Protein AF-A0A6V7M812-F1 (afdb_monomer)

InterPro domains:
  IPR055120 Chitin synthase chs-1/2, N-terminal putative transporter domain [PF23000] (35-246)

Nearest PDB structures (foldseek):
  6r01-assembly1_A  TM=4.967E-01  e=3.203E+00  Streptomyces lividans 1326
  3ja6-assembly1_H  TM=2.350E-01  e=6.657E+00  Escherichia coli

Radius of gyration: 28.44 Å; Cα contacts (8 Å, |Δi|>4): 183; chains: 1; bounding box: 80×57×84 Å

pLDDT: mean 83.05, std 12.53, range [35.16, 97.75]

Solvent-accessible surface area (backbone atoms only — not comparable to full-atom values): 14295 Å² total; per-residue (Å²): 136,84,84,7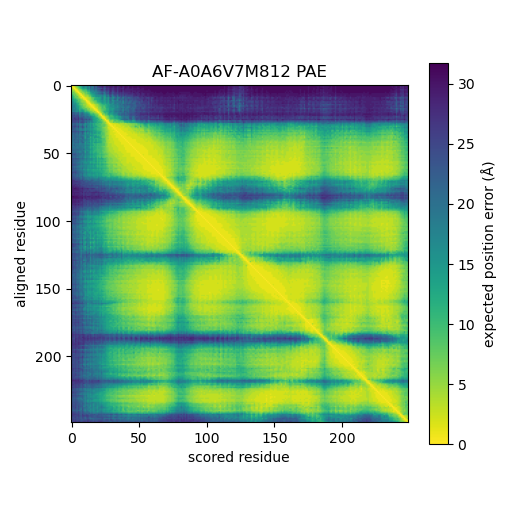9,75,82,77,57,82,86,70,67,76,70,82,72,78,80,79,85,86,47,82,85,69,72,65,52,65,62,57,52,49,49,50,51,52,50,48,53,51,50,52,52,52,53,48,53,51,53,52,49,51,50,53,51,52,53,50,49,54,48,51,46,26,50,56,56,36,79,84,45,69,45,81,42,83,47,71,88,86,33,83,90,51,85,41,72,45,68,65,61,69,67,62,31,53,51,39,52,50,51,53,52,49,67,56,45,55,60,52,53,52,54,48,52,55,49,53,52,41,67,76,75,40,99,66,84,80,75,58,68,68,62,52,52,51,51,52,53,36,48,50,37,16,54,52,11,46,50,42,35,51,73,55,40,35,27,76,37,57,65,67,59,37,56,58,47,68,70,31,35,56,50,52,43,47,53,42,52,64,70,34,62,65,94,85,61,63,72,74,59,47,53,56,52,50,51,52,47,50,51,51,45,51,58,27,54,44,59,47,49,55,57,34,64,74,48,62,87,45,72,62,42,66,51,43,44,62,19,35,53,25,38,12,38,65,52,48,72,84,54,62,42,100,79,26,94,101

Organism: NCBI:txid1563983

Sequence (249 aa):
QRTVIETKAWDVFRDPPPKIDSGSMANQKCLEATAQITKVIVYLVVFVIVLGCGVVAKGAVLFMTSQIRPNRVIVHCNRQLGRDKQFVVTLPEEERIAWIWCIIIAFAVPEIGTFIRSCRMITFKSSKKPLASHFMLVFIMETMHVVGLALMFFSVLPELDVVKAAMLTNCVCFVPGLLGLLSRNKSKDESKRFVLALVDLAALAAQASGFVVWPLLDGSKQTLWLIPPALIMVSCGWWENYVSLQSPI

Secondary structure (DSSP, 8-state):
--------GGG----PPPP---GGGS-HHHHHHHHHHHHHHHHHHHHHHHHHHHHHHHHHHHHHHHTT-TTPEEEE--TTT-TT--EEEEPPHHHHHHHHHHHHHHHHHHHHHHHHHHHHHHHHS--PPPPHHHHHHHHHHHHHHHHHHHHIIIIIGGGS-HHHHHHHTTS--HHHHHHHHHS--TTS-HHHHHHHHHHHHHHHHHHHHHHHHHHHHTTT-GGGGGHHHHHHHHHGGGGGGT--TTS--

Foldseek 3Di:
DDPDDDDDPVNPDDPDPDDPPDPVPVPCVVVVVVVVVVVVVVVVVVVVVVVVVVVVVLVVLLVLLQLLAAQDWDFDQDVVVDNPDTDIDGDDVVVNVVSVVVVVCVVVVVVVVVVVVVVCCVVPPPDDDDDPVVVVLLVVLVVLQVVLVCLLRNQASNVDDSVLNVLLVLLLQQVVLVLVLQQDDPPDDPVVNVVVNVVSVVSNVSSVCNQPVVCVVPVVDPSSNSSVSSSPSNNSVCNVVRDDPSGPD

Structure (mmCIF, N/CA/C/O backbone):
data_AF-A0A6V7M812-F1
#
_entry.id   AF-A0A6V7M812-F1
#
loop_
_atom_site.group_PDB
_atom_site.id
_atom_site.type_symbol
_atom_site.label_atom_id
_atom_site.label_alt_id
_atom_site.label_comp_id
_atom_site.label_asym_id
_atom_site.label_entity_id
_atom_site.label_seq_id
_atom_site.pdbx_PDB_ins_code
_atom_site.Cartn_x
_atom_site.Cartn_y
_atom_site.Cartn_z
_atom_site.occupancy
_atom_site.B_iso_or_equiv
_atom_site.auth_seq_id
_atom_site.auth_comp_id
_atom_site.auth_asym_id
_atom_site.auth_atom_id
_atom_site.pdbx_PDB_model_num
ATOM 1 N N . GLN A 1 1 ? 43.288 -3.615 -53.205 1.00 35.16 1 GLN A N 1
ATOM 2 C CA . GLN A 1 1 ? 44.137 -3.525 -51.997 1.00 35.16 1 GLN A CA 1
ATOM 3 C C . GLN A 1 1 ? 43.264 -3.724 -50.766 1.00 35.16 1 GLN A C 1
ATOM 5 O O . GLN A 1 1 ? 42.367 -2.924 -50.548 1.00 35.16 1 GLN A O 1
ATOM 10 N N . ARG A 1 2 ? 43.464 -4.812 -50.008 1.00 41.09 2 ARG A N 1
ATOM 11 C CA . ARG A 1 2 ? 42.854 -4.989 -48.680 1.00 41.09 2 ARG A CA 1
ATOM 12 C C . ARG A 1 2 ? 43.682 -4.179 -47.685 1.00 41.09 2 ARG A C 1
ATOM 14 O O . ARG A 1 2 ? 44.889 -4.383 -47.607 1.00 41.09 2 ARG A O 1
ATOM 21 N N . THR A 1 3 ? 43.051 -3.262 -46.969 1.00 44.69 3 THR A N 1
ATOM 22 C CA . THR A 1 3 ? 43.663 -2.551 -45.848 1.00 44.69 3 THR A CA 1
ATOM 23 C C . THR A 1 3 ? 43.931 -3.554 -44.728 1.00 44.69 3 THR A C 1
ATOM 25 O O . THR A 1 3 ? 43.011 -4.095 -44.119 1.00 44.69 3 THR A O 1
ATOM 28 N N . VAL A 1 4 ? 45.208 -3.861 -44.505 1.00 54.62 4 VAL A N 1
ATOM 2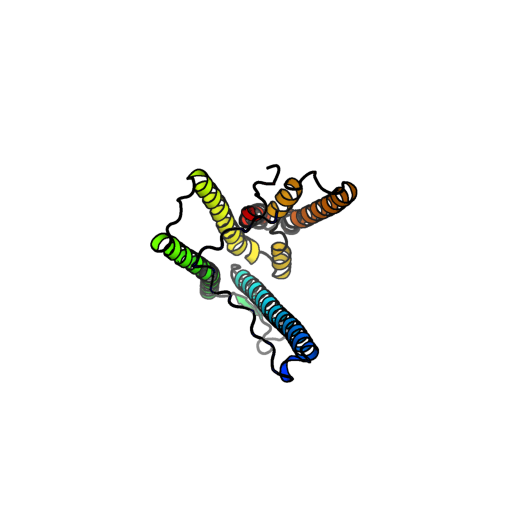9 C CA . VAL A 1 4 ? 45.666 -4.620 -43.340 1.00 54.62 4 VAL A CA 1
ATOM 30 C C . VAL A 1 4 ? 45.525 -3.685 -42.146 1.00 54.62 4 VAL A C 1
ATOM 32 O O . VAL A 1 4 ? 46.279 -2.725 -42.016 1.00 54.62 4 VAL A O 1
ATOM 35 N N . ILE A 1 5 ? 44.501 -3.911 -41.327 1.00 61.25 5 ILE A N 1
ATOM 36 C CA . ILE A 1 5 ? 44.367 -3.237 -40.036 1.00 61.25 5 ILE A CA 1
ATOM 37 C C . ILE A 1 5 ? 45.504 -3.766 -39.162 1.00 61.25 5 ILE A C 1
ATOM 39 O O . ILE A 1 5 ? 45.633 -4.973 -38.968 1.00 61.25 5 ILE A O 1
ATOM 43 N N . GLU A 1 6 ? 46.350 -2.857 -38.693 1.00 59.91 6 GLU A N 1
ATOM 44 C CA . GLU A 1 6 ? 47.506 -3.139 -37.852 1.00 59.91 6 GLU A CA 1
ATOM 45 C C . GLU A 1 6 ? 47.034 -3.743 -36.515 1.00 59.91 6 GLU A C 1
ATOM 47 O O . GLU A 1 6 ? 46.515 -3.054 -35.635 1.00 59.91 6 GLU A O 1
ATOM 52 N N . THR A 1 7 ? 47.139 -5.066 -36.378 1.00 57.59 7 THR A N 1
ATOM 53 C CA . THR A 1 7 ? 46.835 -5.777 -35.130 1.00 57.59 7 THR A CA 1
ATOM 54 C C . THR A 1 7 ? 47.870 -5.405 -34.073 1.00 57.59 7 THR A C 1
ATOM 56 O O . THR A 1 7 ? 49.053 -5.708 -34.221 1.00 57.59 7 THR A O 1
ATOM 59 N N . LYS A 1 8 ? 47.433 -4.746 -32.995 1.00 67.94 8 LYS A N 1
ATOM 60 C CA . LYS A 1 8 ? 48.299 -4.410 -31.857 1.00 67.94 8 LYS A CA 1
ATOM 61 C C . LYS A 1 8 ? 48.779 -5.699 -31.175 1.00 67.94 8 LYS A C 1
ATOM 63 O O . LYS A 1 8 ? 47.984 -6.598 -30.935 1.00 67.94 8 LYS A O 1
ATOM 68 N N . ALA A 1 9 ? 50.060 -5.767 -30.804 1.00 63.78 9 ALA A N 1
ATOM 69 C CA . ALA A 1 9 ? 50.710 -6.973 -30.263 1.00 63.78 9 ALA A CA 1
ATOM 70 C C . ALA A 1 9 ? 50.071 -7.560 -28.982 1.00 63.78 9 ALA A C 1
ATOM 72 O O . ALA A 1 9 ? 50.282 -8.728 -28.671 1.00 63.78 9 ALA A O 1
ATOM 73 N N . TRP A 1 10 ? 49.278 -6.777 -28.246 1.00 68.31 10 TRP A N 1
ATOM 74 C CA . TRP A 1 10 ? 48.545 -7.246 -27.063 1.00 68.31 10 TRP A CA 1
ATOM 75 C C . TRP A 1 10 ? 47.256 -8.018 -27.403 1.00 68.31 10 TRP A C 1
ATOM 77 O O . TRP A 1 10 ? 46.718 -8.695 -26.536 1.00 68.31 10 TRP A O 1
ATOM 87 N N . ASP A 1 11 ? 46.799 -7.960 -28.658 1.00 60.84 11 ASP A N 1
ATOM 88 C CA . ASP A 1 11 ? 45.612 -8.652 -29.191 1.00 60.84 11 ASP A CA 1
ATOM 89 C C . ASP A 1 11 ? 45.990 -9.958 -29.937 1.00 60.84 11 ASP A C 1
ATOM 91 O O . ASP A 1 11 ? 45.241 -10.501 -30.748 1.00 60.84 11 ASP A O 1
ATOM 95 N N . VAL A 1 12 ? 47.213 -10.458 -29.702 1.00 68.69 12 VAL A N 1
ATOM 96 C CA . VAL A 1 12 ? 47.737 -11.707 -30.294 1.00 68.69 12 VAL A CA 1
ATOM 97 C C . VAL A 1 12 ? 47.145 -12.941 -29.611 1.00 68.69 12 VAL A C 1
ATOM 99 O O . VAL A 1 12 ? 46.967 -13.980 -30.251 1.00 68.69 12 VAL A O 1
ATOM 102 N N . PHE A 1 13 ? 46.789 -12.830 -28.331 1.00 73.25 13 PHE A N 1
ATOM 103 C CA . PHE A 1 13 ? 46.131 -13.900 -27.591 1.00 73.25 13 PHE A CA 1
ATOM 104 C C . PHE A 1 13 ? 44.640 -13.889 -27.900 1.00 73.25 13 PHE A C 1
ATOM 106 O O . PHE A 1 13 ? 43.826 -13.314 -27.183 1.00 73.25 13 PHE A O 1
ATOM 113 N N . ARG A 1 14 ? 44.276 -14.539 -29.002 1.00 68.25 14 ARG A N 1
ATOM 114 C CA . ARG A 1 14 ? 42.900 -14.991 -29.173 1.00 68.25 14 ARG A CA 1
ATOM 115 C C . ARG A 1 14 ? 42.707 -16.171 -28.231 1.00 68.25 14 ARG A C 1
ATOM 117 O O . ARG A 1 14 ? 43.482 -17.118 -28.309 1.00 68.25 14 ARG A O 1
ATOM 124 N N . ASP A 1 15 ? 41.678 -16.114 -27.395 1.00 72.50 15 ASP A N 1
ATOM 125 C CA . ASP A 1 15 ? 41.084 -17.294 -26.766 1.00 72.50 15 ASP A CA 1
ATOM 126 C C . ASP A 1 15 ? 40.042 -17.847 -27.749 1.00 72.50 15 ASP A C 1
ATOM 128 O O . ASP A 1 15 ? 38.877 -17.431 -27.718 1.00 72.50 15 ASP A O 1
ATOM 132 N N . PRO A 1 16 ? 40.428 -18.705 -28.719 1.00 71.56 16 PRO A N 1
ATOM 133 C CA . PRO A 1 16 ? 39.439 -19.379 -29.535 1.00 71.56 16 PRO A CA 1
ATOM 134 C C . PRO A 1 16 ? 38.549 -20.216 -28.609 1.00 71.56 16 PRO A C 1
ATOM 136 O O . PRO A 1 16 ? 39.049 -20.806 -27.647 1.00 71.56 16 PRO A O 1
ATOM 139 N N . PRO A 1 17 ? 37.239 -20.296 -28.885 1.00 74.00 17 PRO A N 1
ATOM 140 C CA . PRO A 1 17 ? 36.355 -21.129 -28.090 1.00 74.00 17 PRO A CA 1
ATOM 141 C C . PRO A 1 17 ? 36.908 -22.565 -28.042 1.00 74.00 17 PRO A C 1
ATOM 143 O O . PRO A 1 17 ? 37.397 -23.060 -29.067 1.00 74.00 17 PRO A O 1
ATOM 146 N N . PRO A 1 18 ? 36.868 -23.226 -26.872 1.00 73.44 18 PRO A N 1
ATOM 147 C CA . PRO A 1 18 ? 37.410 -24.568 -26.709 1.00 73.44 18 PRO A CA 1
ATOM 148 C C . PRO A 1 18 ? 36.806 -25.514 -27.751 1.00 73.44 18 PRO A C 1
ATOM 150 O O . PRO A 1 18 ? 35.593 -25.524 -27.972 1.00 73.44 18 PRO A O 1
ATOM 153 N N . LYS A 1 19 ? 37.659 -26.306 -28.413 1.00 64.31 19 LYS A N 1
ATOM 154 C CA . LYS A 1 19 ? 37.204 -27.338 -29.348 1.00 64.31 19 LYS A CA 1
ATOM 155 C C . LYS A 1 19 ? 36.399 -28.382 -28.575 1.00 64.31 19 LYS A C 1
ATOM 157 O O . LYS A 1 19 ? 36.838 -28.899 -27.551 1.00 64.31 19 LYS A O 1
ATOM 162 N N . ILE A 1 20 ? 35.190 -28.648 -29.054 1.00 61.47 20 ILE A N 1
ATOM 163 C CA . ILE A 1 20 ? 34.226 -29.570 -28.451 1.00 61.47 20 ILE A CA 1
ATOM 164 C C . ILE A 1 20 ? 34.645 -31.006 -28.821 1.00 61.47 20 ILE A C 1
ATOM 166 O O . ILE A 1 20 ? 34.016 -31.646 -29.655 1.00 61.47 20 ILE A O 1
ATOM 170 N N . ASP A 1 21 ? 35.725 -31.514 -28.226 1.00 57.06 21 ASP A N 1
ATOM 171 C CA . ASP A 1 21 ? 36.295 -32.835 -28.553 1.00 57.06 21 ASP A CA 1
ATOM 172 C C . ASP A 1 21 ? 35.756 -33.957 -27.641 1.00 57.06 21 ASP A C 1
ATOM 174 O O . ASP A 1 21 ? 36.495 -34.817 -27.163 1.00 57.06 21 ASP A O 1
ATOM 178 N N . SER A 1 22 ? 34.448 -33.968 -27.356 1.00 55.72 22 SER A N 1
ATOM 179 C CA . SER A 1 22 ? 33.840 -35.034 -26.548 1.00 55.72 22 SER A CA 1
ATOM 180 C C . SER A 1 22 ? 32.449 -35.418 -27.046 1.00 55.72 22 SER A C 1
ATOM 182 O O . SER A 1 22 ? 31.542 -34.589 -27.083 1.00 55.72 22 SER A O 1
ATOM 184 N N . GLY A 1 23 ? 32.247 -36.702 -27.372 1.00 58.88 23 GLY A N 1
ATOM 185 C CA . GLY A 1 23 ? 30.950 -37.259 -27.793 1.00 58.88 23 GLY A CA 1
ATOM 186 C C . GLY A 1 23 ? 29.826 -37.096 -26.756 1.00 58.88 23 GLY A C 1
ATOM 187 O O . GLY A 1 23 ? 28.653 -37.150 -27.112 1.00 58.88 23 GLY A O 1
ATOM 188 N N . SER A 1 24 ? 30.172 -36.805 -25.496 1.00 55.31 24 SER A N 1
ATOM 189 C CA . SER A 1 24 ? 29.225 -36.442 -24.430 1.00 55.31 24 SER A CA 1
ATOM 190 C C . SER A 1 24 ? 28.543 -35.077 -24.660 1.00 55.31 24 SER A C 1
ATOM 192 O O . SER A 1 24 ? 27.437 -34.848 -24.179 1.00 55.31 24 SER A O 1
ATOM 194 N N . MET A 1 25 ? 29.145 -34.186 -25.462 1.00 54.78 25 MET A N 1
ATOM 195 C CA . MET A 1 25 ? 28.562 -32.890 -25.852 1.00 54.78 25 MET A CA 1
ATOM 196 C C . MET A 1 25 ? 27.701 -32.948 -27.130 1.00 54.78 25 MET A C 1
ATOM 198 O O . MET A 1 25 ? 27.158 -31.930 -27.552 1.00 54.78 25 MET A O 1
ATOM 202 N N . ALA A 1 26 ? 27.529 -34.118 -27.758 1.00 56.84 26 ALA A N 1
ATOM 203 C CA . ALA A 1 26 ? 26.817 -34.229 -29.036 1.00 56.84 26 ALA A CA 1
ATOM 204 C C . ALA A 1 26 ? 25.276 -34.202 -28.917 1.00 56.84 26 ALA A C 1
ATOM 206 O O . ALA A 1 26 ? 24.599 -33.857 -29.885 1.00 56.84 26 ALA A O 1
ATOM 207 N N . ASN A 1 27 ? 24.696 -34.540 -27.755 1.00 61.91 27 ASN A N 1
ATOM 208 C CA . ASN A 1 27 ? 23.237 -34.570 -27.559 1.00 61.91 27 ASN A CA 1
ATOM 209 C C . ASN A 1 27 ? 22.770 -33.622 -26.443 1.00 61.91 27 ASN A C 1
ATOM 211 O O . ASN A 1 27 ? 22.247 -34.035 -25.408 1.00 61.91 27 ASN A O 1
ATOM 215 N N . GLN A 1 28 ? 22.948 -32.321 -26.671 1.00 70.25 28 GLN A N 1
ATOM 216 C CA . GLN A 1 28 ? 22.600 -31.277 -25.704 1.00 70.25 28 GLN A CA 1
ATOM 217 C C . GLN A 1 28 ? 21.090 -30.992 -25.606 1.00 70.25 28 GLN A C 1
ATOM 219 O O . GLN A 1 28 ? 20.643 -30.390 -24.635 1.00 70.25 28 GLN A O 1
ATOM 224 N N . LYS A 1 29 ? 20.275 -31.493 -26.547 1.00 79.19 29 LYS A N 1
ATOM 225 C CA . LYS A 1 29 ? 18.817 -31.263 -26.584 1.00 79.19 29 LYS A CA 1
ATOM 226 C C . LYS A 1 29 ? 18.100 -31.776 -25.333 1.00 79.19 29 LYS A C 1
ATOM 228 O O . LYS A 1 29 ? 17.194 -31.116 -24.838 1.00 79.19 29 LYS A O 1
ATOM 233 N N . CYS A 1 30 ? 18.508 -32.936 -24.811 1.00 79.56 30 CYS A N 1
ATOM 234 C CA . CYS A 1 30 ? 17.940 -33.489 -23.578 1.00 79.56 30 CYS A CA 1
ATOM 235 C C . CYS A 1 30 ? 18.305 -32.626 -22.359 1.00 79.56 30 CYS A C 1
ATOM 237 O O . CYS A 1 30 ? 17.453 -32.347 -21.517 1.00 79.56 30 CYS A O 1
ATOM 239 N N . LEU A 1 31 ? 19.549 -32.144 -22.295 1.00 83.94 31 LEU A N 1
ATOM 240 C CA . LEU A 1 31 ? 20.036 -31.291 -21.211 1.00 83.94 31 LEU A CA 1
ATOM 241 C C . LEU A 1 31 ? 19.369 -29.906 -21.255 1.00 83.94 31 LEU A C 1
ATOM 243 O O . LEU A 1 31 ? 18.899 -29.421 -20.231 1.00 83.94 31 LEU A O 1
ATOM 247 N N . GLU A 1 32 ? 19.230 -29.311 -22.440 1.00 85.38 32 GLU A N 1
ATOM 248 C CA . GLU A 1 32 ? 18.513 -28.048 -22.660 1.00 85.38 32 GLU A CA 1
ATOM 249 C C . GLU A 1 32 ? 17.023 -28.163 -22.326 1.00 85.38 32 GLU A C 1
ATOM 251 O O . GLU A 1 32 ? 16.497 -27.321 -21.595 1.00 85.38 32 GLU A O 1
ATOM 256 N N . ALA A 1 33 ? 16.354 -29.230 -22.776 1.00 88.75 33 ALA A N 1
ATOM 257 C CA . ALA A 1 33 ? 14.959 -29.498 -22.430 1.00 88.75 33 ALA A CA 1
ATOM 258 C C . ALA A 1 33 ? 14.783 -29.700 -20.916 1.00 88.75 33 ALA A C 1
ATOM 260 O O . ALA A 1 33 ? 13.891 -29.108 -20.309 1.00 88.75 33 ALA A O 1
ATOM 261 N N . THR A 1 34 ? 15.674 -30.464 -20.279 1.00 89.12 34 THR A N 1
ATOM 262 C CA . THR A 1 34 ? 15.663 -30.679 -18.823 1.00 89.12 34 THR A CA 1
ATOM 263 C C . THR A 1 34 ? 15.903 -29.370 -18.070 1.00 89.12 34 THR A C 1
ATOM 265 O O . THR A 1 34 ? 15.213 -29.087 -17.090 1.00 89.12 34 THR A O 1
ATOM 268 N N . ALA A 1 35 ? 16.817 -28.518 -18.541 1.00 90.62 35 ALA A N 1
ATOM 269 C CA . ALA A 1 35 ? 17.066 -27.203 -17.958 1.00 90.62 35 ALA A CA 1
ATOM 270 C C . ALA A 1 35 ? 15.863 -26.259 -18.123 1.00 90.62 35 ALA A C 1
ATOM 272 O O . ALA A 1 35 ? 15.534 -25.518 -17.197 1.00 90.62 35 ALA A O 1
ATOM 273 N N . GLN A 1 36 ? 15.173 -26.294 -19.266 1.00 91.06 36 GLN A N 1
ATOM 274 C CA . GLN A 1 36 ? 13.961 -25.509 -19.492 1.00 91.06 36 GLN A CA 1
ATOM 275 C C . GLN A 1 36 ? 12.812 -25.967 -18.584 1.00 91.06 36 GLN A C 1
ATOM 277 O O . GLN A 1 36 ? 12.180 -25.128 -17.943 1.00 91.06 36 GLN A O 1
ATOM 282 N N . ILE A 1 37 ? 12.587 -27.279 -18.461 1.00 94.00 37 ILE A N 1
ATOM 283 C CA . ILE A 1 37 ? 11.584 -27.848 -17.547 1.00 94.00 37 ILE A CA 1
ATOM 284 C C . ILE A 1 37 ? 11.920 -27.480 -16.099 1.00 94.00 37 ILE A C 1
ATOM 286 O O . ILE A 1 37 ? 11.056 -27.005 -15.365 1.00 94.00 37 ILE A O 1
ATOM 290 N N . THR A 1 38 ? 13.188 -27.608 -15.704 1.00 93.81 38 THR A N 1
ATOM 291 C CA . THR A 1 38 ? 13.647 -27.236 -14.359 1.00 93.81 38 THR A CA 1
ATOM 292 C C . THR A 1 38 ? 13.396 -25.755 -14.076 1.00 93.81 38 THR A C 1
ATOM 294 O O . THR A 1 38 ? 12.890 -25.422 -13.009 1.00 93.81 38 THR A O 1
ATOM 297 N N . LYS A 1 39 ? 13.662 -24.852 -15.031 1.00 95.31 39 LYS A N 1
ATOM 298 C CA . LYS A 1 39 ? 13.346 -23.419 -14.881 1.00 95.31 39 LYS A CA 1
ATOM 299 C C . LYS A 1 39 ? 11.852 -23.178 -14.685 1.00 95.31 39 LYS A C 1
ATOM 301 O O . LYS A 1 39 ? 11.487 -22.417 -13.798 1.00 95.31 39 LYS A O 1
ATOM 306 N N . VAL A 1 40 ? 10.997 -23.830 -15.477 1.00 96.50 40 VAL A N 1
ATOM 307 C CA . VAL A 1 40 ? 9.534 -23.711 -15.341 1.00 96.50 40 VAL A CA 1
ATOM 308 C C . VAL A 1 40 ? 9.076 -24.181 -13.961 1.00 96.50 40 VAL A C 1
ATOM 310 O O . VAL A 1 40 ? 8.302 -23.482 -13.312 1.00 96.50 40 VAL A O 1
ATOM 313 N N . ILE A 1 41 ? 9.597 -25.313 -13.480 1.00 96.69 41 ILE A N 1
ATOM 314 C CA . ILE A 1 41 ? 9.295 -25.827 -12.138 1.00 96.69 41 ILE A CA 1
ATOM 315 C C . ILE A 1 41 ? 9.752 -24.834 -11.067 1.00 96.69 41 ILE A C 1
ATOM 317 O O . ILE A 1 41 ? 8.969 -24.495 -10.185 1.00 96.69 41 ILE A O 1
ATOM 321 N N . VAL A 1 42 ? 10.983 -24.320 -11.154 1.00 96.50 42 VAL A N 1
ATOM 322 C CA . VAL A 1 42 ? 11.503 -23.330 -10.198 1.00 96.50 42 VAL A CA 1
ATOM 323 C 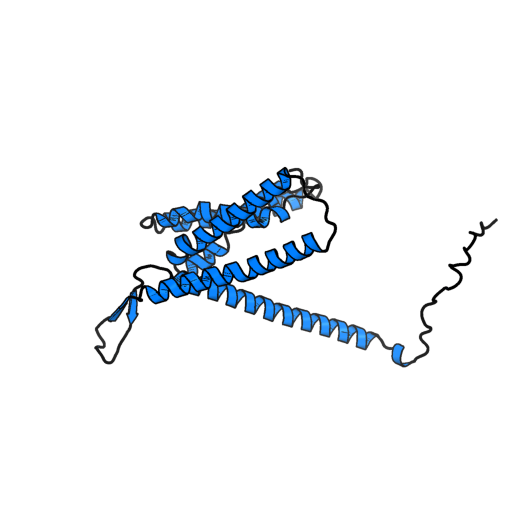C . VAL A 1 42 ? 10.645 -22.066 -10.204 1.00 96.50 42 VAL A C 1
ATOM 325 O O . VAL A 1 42 ? 10.283 -21.585 -9.135 1.00 96.50 42 VAL A O 1
ATOM 328 N N . TYR A 1 43 ? 10.257 -21.551 -11.374 1.00 96.12 43 TYR A N 1
ATOM 329 C CA . TYR A 1 43 ? 9.365 -20.394 -11.456 1.00 96.12 43 TYR A CA 1
ATOM 330 C C . TYR A 1 43 ? 7.992 -20.671 -10.847 1.00 96.12 43 TYR A C 1
ATOM 332 O O . TYR A 1 43 ? 7.480 -19.816 -10.131 1.00 96.12 43 TYR A O 1
ATOM 340 N N . LEU A 1 44 ? 7.419 -21.858 -11.066 1.00 97.25 44 LEU A N 1
ATOM 341 C CA . LEU A 1 44 ? 6.141 -22.240 -10.469 1.00 97.25 44 LEU A CA 1
ATOM 342 C C . LEU A 1 44 ? 6.242 -22.354 -8.943 1.00 97.25 44 LEU A C 1
ATOM 344 O O . LEU A 1 44 ? 5.388 -21.831 -8.232 1.00 97.25 44 LEU A O 1
ATOM 348 N N . VAL A 1 45 ? 7.303 -22.975 -8.426 1.00 97.31 45 VAL A N 1
ATOM 349 C CA . VAL A 1 45 ? 7.541 -23.099 -6.980 1.00 97.31 45 VAL A CA 1
ATOM 350 C C . VAL A 1 45 ? 7.742 -21.726 -6.342 1.00 97.31 45 VAL A C 1
ATOM 352 O O . VAL A 1 45 ? 7.081 -21.409 -5.355 1.00 97.31 45 VAL A O 1
ATOM 355 N N . VAL A 1 46 ? 8.602 -20.884 -6.921 1.00 97.12 46 VAL A N 1
ATOM 356 C CA . VAL A 1 46 ? 8.824 -19.513 -6.438 1.00 97.12 46 VAL A CA 1
ATOM 357 C C . VAL A 1 46 ? 7.523 -18.715 -6.483 1.00 97.12 46 VAL A C 1
ATOM 359 O O . VAL A 1 46 ? 7.213 -18.020 -5.521 1.00 97.12 46 VAL A O 1
ATOM 362 N N . PHE A 1 47 ? 6.725 -18.853 -7.545 1.00 96.94 47 PHE A N 1
ATOM 363 C CA . PHE A 1 47 ? 5.424 -18.198 -7.653 1.00 96.94 47 PHE A CA 1
ATOM 364 C C . PHE A 1 47 ? 4.476 -18.609 -6.520 1.00 96.94 47 PHE A C 1
ATOM 366 O O . PHE A 1 47 ? 3.907 -17.738 -5.867 1.00 96.94 47 PHE A O 1
ATOM 373 N N . VAL A 1 48 ? 4.346 -19.911 -6.237 1.00 97.62 48 VAL A N 1
ATOM 374 C CA . VAL A 1 48 ? 3.491 -20.412 -5.146 1.00 97.62 48 VAL A CA 1
ATOM 375 C C . VAL A 1 48 ? 3.971 -19.908 -3.786 1.00 97.62 48 VAL A C 1
ATOM 377 O O . VAL A 1 48 ? 3.153 -19.455 -2.988 1.00 97.62 48 VAL A O 1
ATOM 380 N N . ILE A 1 49 ? 5.282 -19.939 -3.526 1.00 97.75 49 ILE A N 1
ATOM 381 C CA . ILE A 1 49 ? 5.856 -19.454 -2.263 1.00 97.75 49 ILE A CA 1
ATOM 382 C C . ILE A 1 49 ? 5.588 -17.956 -2.096 1.00 97.75 49 ILE A C 1
ATOM 384 O O . ILE A 1 49 ? 5.065 -17.539 -1.066 1.00 97.75 49 ILE A O 1
ATOM 388 N N . VAL A 1 50 ? 5.894 -17.144 -3.111 1.00 97.06 50 VAL A N 1
ATOM 389 C CA . VAL A 1 50 ? 5.708 -15.686 -3.057 1.00 97.06 50 VAL A CA 1
ATOM 390 C C . VAL A 1 50 ? 4.231 -15.327 -2.903 1.00 97.06 50 VAL A C 1
ATOM 392 O O . VAL A 1 50 ? 3.893 -14.489 -2.065 1.00 97.06 50 VAL A O 1
ATOM 395 N N . LEU A 1 51 ? 3.341 -15.985 -3.652 1.00 96.06 51 LEU A N 1
ATOM 396 C CA . LEU A 1 51 ? 1.898 -15.778 -3.537 1.00 96.06 51 LEU A CA 1
ATOM 397 C C . LEU A 1 51 ? 1.397 -16.163 -2.139 1.00 96.06 51 LEU A C 1
ATOM 399 O O . LEU A 1 51 ? 0.674 -15.388 -1.515 1.00 96.06 51 LEU A O 1
ATOM 403 N N . GLY A 1 52 ? 1.819 -17.321 -1.625 1.00 97.69 52 GLY A N 1
ATOM 404 C CA . GLY A 1 52 ? 1.468 -17.795 -0.288 1.00 97.69 52 GLY A CA 1
ATOM 405 C C . GLY A 1 52 ? 1.926 -16.835 0.808 1.00 97.69 52 GLY A C 1
ATOM 406 O O . GLY A 1 52 ? 1.119 -16.423 1.641 1.00 97.69 52 GLY A O 1
ATOM 407 N N . CYS A 1 53 ? 3.188 -16.401 0.772 1.00 96.44 53 CYS A N 1
ATOM 408 C CA . CYS A 1 53 ? 3.716 -15.401 1.699 1.00 96.44 53 CYS A CA 1
ATOM 409 C C . CYS A 1 53 ? 2.944 -14.079 1.615 1.00 96.44 53 CYS A C 1
ATOM 411 O O . CYS A 1 53 ? 2.634 -13.497 2.651 1.00 96.44 53 CYS A O 1
ATOM 413 N N . GLY A 1 54 ? 2.585 -13.623 0.411 1.00 94.19 54 GLY A N 1
ATOM 414 C CA . GLY A 1 54 ? 1.785 -12.412 0.220 1.00 94.19 54 GLY A CA 1
ATOM 415 C C . GLY A 1 54 ? 0.387 -12.517 0.835 1.00 94.19 54 GLY A C 1
ATOM 416 O O . GLY A 1 54 ? -0.052 -11.599 1.529 1.00 94.19 54 GLY A O 1
ATOM 417 N N . VAL A 1 55 ? -0.296 -13.649 0.639 1.00 95.19 55 VAL A N 1
ATOM 418 C CA . VAL A 1 55 ? -1.618 -13.911 1.236 1.00 95.19 55 VAL A CA 1
ATOM 419 C C . VAL A 1 55 ? -1.527 -13.955 2.760 1.00 95.19 55 VAL A C 1
ATOM 421 O O . VAL A 1 55 ? -2.327 -13.304 3.432 1.00 95.19 55 VAL A O 1
ATOM 424 N N . VAL A 1 56 ? -0.539 -14.668 3.309 1.00 96.19 56 VAL A N 1
ATOM 425 C CA . VAL A 1 56 ? -0.326 -14.756 4.761 1.00 96.19 56 VAL A CA 1
ATOM 426 C C . VAL A 1 56 ? 0.009 -13.387 5.347 1.00 96.19 56 VAL A C 1
ATOM 428 O O . VAL A 1 56 ? -0.592 -13.003 6.344 1.00 96.19 56 VAL A O 1
ATOM 431 N N . ALA A 1 57 ? 0.900 -12.617 4.720 1.00 94.25 57 ALA A N 1
ATOM 432 C CA . ALA A 1 57 ? 1.265 -11.280 5.182 1.00 94.25 57 ALA A CA 1
ATOM 433 C C . ALA A 1 57 ? 0.061 -10.325 5.174 1.00 94.25 57 ALA A C 1
ATOM 435 O O . ALA A 1 57 ? -0.206 -9.658 6.174 1.00 94.25 57 ALA A O 1
ATOM 436 N N . LYS A 1 58 ? -0.718 -10.302 4.083 1.00 92.62 58 LYS A N 1
ATOM 437 C CA . LYS A 1 58 ? -1.927 -9.471 3.982 1.00 92.62 58 LYS A CA 1
ATOM 438 C C . LYS A 1 58 ? -2.984 -9.895 5.005 1.00 92.62 58 LYS A C 1
ATOM 440 O O . LYS A 1 58 ? -3.560 -9.043 5.676 1.00 92.62 58 LYS A O 1
ATOM 445 N N . GLY A 1 59 ? -3.206 -11.200 5.161 1.00 93.88 59 GLY A N 1
ATOM 446 C CA . GLY A 1 59 ? -4.115 -11.752 6.165 1.00 93.88 59 GLY A CA 1
ATOM 447 C C . GLY A 1 59 ? -3.688 -11.408 7.592 1.00 93.88 59 GLY A C 1
ATOM 448 O O . GLY A 1 59 ? -4.520 -10.980 8.386 1.00 93.88 59 GLY A O 1
ATOM 449 N N . ALA A 1 60 ? -2.394 -11.509 7.898 1.00 94.31 60 ALA A N 1
ATOM 450 C CA . ALA A 1 60 ? -1.839 -11.154 9.198 1.00 94.31 60 ALA A CA 1
ATOM 451 C C . ALA A 1 60 ? -2.035 -9.664 9.508 1.00 94.31 60 ALA A C 1
ATOM 453 O O . ALA A 1 60 ? -2.501 -9.329 10.590 1.00 94.31 60 ALA A O 1
ATOM 454 N N . VAL A 1 61 ? -1.760 -8.765 8.559 1.00 93.38 61 VAL A N 1
ATOM 455 C CA . VAL A 1 61 ? -1.980 -7.318 8.735 1.00 93.38 61 VAL A CA 1
ATOM 456 C C . VAL A 1 61 ? -3.457 -6.990 8.979 1.00 93.38 61 VAL A C 1
ATOM 458 O O . VAL A 1 61 ? -3.790 -6.227 9.890 1.00 93.38 61 VAL A O 1
ATOM 461 N N . LEU A 1 62 ? -4.365 -7.586 8.203 1.00 93.50 62 LEU A N 1
ATOM 462 C CA . LEU A 1 62 ? -5.804 -7.392 8.394 1.00 93.50 62 LEU A CA 1
ATOM 463 C C . LEU A 1 62 ? -6.284 -7.960 9.735 1.00 93.50 62 LEU A C 1
ATOM 465 O O . LEU A 1 62 ? -7.125 -7.362 10.404 1.00 93.50 62 LEU A O 1
ATOM 469 N N . PHE A 1 63 ? -5.716 -9.088 10.160 1.00 92.19 63 PHE A N 1
ATOM 470 C CA . PHE A 1 63 ? -5.987 -9.655 11.472 1.00 92.19 63 PHE A CA 1
ATOM 471 C C . PHE A 1 63 ? -5.524 -8.711 12.585 1.00 92.19 63 PHE A C 1
ATOM 473 O O . PHE A 1 63 ? -6.343 -8.342 13.423 1.00 92.19 63 PHE A O 1
ATOM 480 N N . MET A 1 64 ? -4.267 -8.253 12.547 1.00 92.88 64 MET A N 1
ATOM 481 C CA . MET A 1 64 ? -3.700 -7.324 13.532 1.00 92.88 64 MET A CA 1
ATOM 482 C C . MET A 1 64 ? -4.526 -6.038 13.652 1.00 92.88 64 MET A C 1
ATOM 484 O O . MET A 1 64 ? -4.881 -5.628 14.754 1.00 92.88 64 MET A O 1
ATOM 488 N N . THR A 1 65 ? -4.892 -5.425 12.523 1.00 93.12 65 THR A N 1
ATOM 489 C CA . THR A 1 65 ? -5.667 -4.171 12.518 1.00 93.12 65 THR A CA 1
ATOM 490 C C . THR A 1 65 ? -7.091 -4.358 13.046 1.00 93.12 65 THR A C 1
ATOM 492 O O . THR A 1 65 ? -7.599 -3.480 13.742 1.00 93.12 65 THR A O 1
ATOM 495 N N . SER A 1 66 ? -7.711 -5.526 12.835 1.00 90.06 66 SER A N 1
ATOM 496 C CA . SER A 1 66 ? -9.032 -5.830 13.408 1.00 90.06 66 SER A CA 1
ATOM 497 C C . SER A 1 66 ? -9.036 -5.871 14.943 1.00 90.06 66 SER A C 1
ATOM 499 O O . SER A 1 66 ? -10.072 -5.634 15.567 1.00 90.06 66 SER A O 1
ATOM 501 N N . GLN A 1 67 ? -7.892 -6.163 15.572 1.00 89.88 67 GLN A N 1
ATOM 502 C CA . GLN A 1 67 ? -7.768 -6.248 17.031 1.00 89.88 67 GLN A CA 1
ATOM 503 C C . GLN A 1 67 ? -7.554 -4.887 17.708 1.00 89.88 67 GLN A C 1
ATOM 505 O O . GLN A 1 67 ? -7.635 -4.793 18.928 1.00 89.88 67 GLN A O 1
ATOM 510 N N . ILE A 1 68 ? -7.334 -3.813 16.939 1.00 91.25 68 ILE A N 1
ATOM 511 C CA . ILE A 1 68 ? -7.114 -2.462 17.482 1.00 91.25 68 ILE A CA 1
ATOM 512 C C . ILE A 1 68 ? -8.421 -1.790 17.931 1.00 91.25 68 ILE A C 1
ATOM 514 O O . ILE A 1 68 ? -8.386 -0.829 18.710 1.00 91.25 68 ILE A O 1
ATOM 518 N N . ARG A 1 69 ? -9.577 -2.269 17.455 1.00 85.81 69 ARG A N 1
ATOM 519 C CA . ARG A 1 69 ? -10.874 -1.630 17.701 1.00 85.81 69 ARG A CA 1
ATOM 520 C C . ARG A 1 69 ? -11.172 -1.520 19.208 1.00 85.81 69 ARG A C 1
ATOM 522 O O . ARG A 1 69 ? -11.166 -2.544 19.895 1.00 85.81 69 ARG A O 1
ATOM 529 N N . PRO A 1 70 ? -11.466 -0.314 19.733 1.00 79.25 70 PRO A N 1
ATOM 530 C CA . PRO A 1 70 ? -11.764 -0.138 21.151 1.00 79.25 70 PRO A CA 1
ATOM 531 C C . PRO A 1 70 ? -13.080 -0.828 21.530 1.00 79.25 70 PRO A C 1
ATOM 533 O O . PRO A 1 70 ? -14.010 -0.896 20.725 1.00 79.25 70 PRO A O 1
ATOM 536 N N . ASN A 1 71 ? -13.161 -1.313 22.774 1.00 77.38 71 ASN A N 1
ATOM 537 C CA . ASN A 1 71 ? -14.355 -1.950 23.343 1.00 77.38 71 ASN A CA 1
ATOM 538 C C . ASN A 1 71 ? -14.897 -3.114 22.497 1.00 77.38 71 ASN A C 1
ATOM 540 O O . ASN A 1 71 ? -16.110 -3.312 22.384 1.00 77.38 71 ASN A O 1
ATOM 544 N N . ARG A 1 72 ? -14.001 -3.889 21.870 1.00 75.44 72 ARG A N 1
ATOM 545 C CA . ARG A 1 72 ? -14.396 -5.059 21.089 1.00 75.44 72 ARG A CA 1
ATOM 546 C C . ARG A 1 72 ? -15.020 -6.099 22.014 1.00 75.44 72 ARG A C 1
ATOM 548 O O . ARG A 1 72 ? -14.379 -6.613 22.928 1.00 75.44 72 ARG A O 1
ATOM 555 N N . VAL A 1 73 ? -16.277 -6.408 21.727 1.00 77.00 73 VAL A N 1
ATOM 556 C CA . VAL A 1 73 ? -17.049 -7.447 22.397 1.00 77.00 73 VAL A CA 1
ATOM 557 C C . VAL A 1 73 ? -17.014 -8.719 21.561 1.00 77.00 73 VAL A C 1
ATOM 559 O O . VAL A 1 73 ? -17.404 -8.718 20.393 1.00 77.00 73 VAL A O 1
ATOM 562 N N . ILE A 1 74 ? -16.523 -9.811 22.141 1.00 78.06 74 ILE A N 1
ATOM 563 C CA . ILE A 1 74 ? -16.602 -11.137 21.529 1.00 78.06 74 ILE A CA 1
ATOM 564 C C . ILE A 1 74 ? -17.723 -11.900 22.218 1.00 78.06 74 ILE A C 1
ATOM 566 O O . ILE A 1 74 ? -17.717 -12.079 23.437 1.00 78.06 74 ILE A O 1
ATOM 570 N N . VAL A 1 75 ? -18.695 -12.347 21.423 1.00 77.44 75 VAL A N 1
ATOM 571 C CA . VAL A 1 75 ? -19.771 -13.208 21.912 1.00 77.44 75 VAL A CA 1
ATOM 572 C C . VAL A 1 75 ? -19.199 -14.607 22.101 1.00 77.44 75 VAL A C 1
ATOM 574 O O . VAL A 1 75 ? -18.796 -15.269 21.145 1.00 77.44 75 VAL A O 1
ATOM 577 N N . HIS A 1 76 ? -19.148 -15.048 23.348 1.00 77.56 76 HIS A N 1
ATOM 578 C CA . HIS A 1 76 ? -18.705 -16.371 23.738 1.00 77.56 76 HIS A CA 1
ATOM 579 C C . HIS A 1 76 ? -19.925 -17.241 24.066 1.00 77.56 76 HIS A C 1
ATOM 581 O O . HIS A 1 76 ? -20.778 -16.878 24.878 1.00 77.56 76 HIS A O 1
ATOM 587 N N . CYS A 1 77 ? -20.022 -18.411 23.435 1.00 73.19 77 CYS A N 1
ATOM 588 C CA . CYS A 1 77 ? -21.057 -19.387 23.760 1.00 73.19 77 CYS A CA 1
ATOM 589 C C . CYS A 1 77 ? -20.492 -20.394 24.761 1.00 73.19 77 CYS A C 1
ATOM 591 O O . CYS A 1 77 ? -19.769 -21.315 24.381 1.00 73.19 77 CYS A O 1
ATOM 593 N N . ASN A 1 78 ? -20.835 -20.231 26.040 1.00 75.69 78 ASN A N 1
ATOM 594 C CA . ASN A 1 78 ? -20.482 -21.205 27.060 1.00 75.69 78 ASN A CA 1
ATOM 595 C C . ASN A 1 78 ? -21.680 -22.105 27.379 1.00 75.69 78 ASN A C 1
ATOM 597 O O . ASN A 1 78 ? -22.563 -21.754 28.162 1.00 75.69 78 ASN A O 1
ATOM 601 N N . ARG A 1 79 ? -21.681 -23.308 26.790 1.00 74.19 79 ARG A N 1
ATOM 602 C CA . ARG A 1 79 ? -22.732 -24.315 27.007 1.00 74.19 79 ARG A CA 1
ATOM 603 C C . ARG A 1 79 ? -22.846 -24.774 28.466 1.00 74.19 79 ARG A C 1
ATOM 605 O O . ARG A 1 79 ? -23.906 -25.271 28.828 1.00 74.19 79 ARG A O 1
ATOM 612 N N . GLN A 1 80 ? -21.799 -24.616 29.282 1.00 75.12 80 GLN A N 1
ATOM 613 C CA . GLN A 1 80 ? -21.799 -25.016 30.694 1.00 75.12 80 GLN A CA 1
ATOM 614 C C . GLN A 1 80 ? -22.456 -23.971 31.608 1.00 75.12 80 GLN A C 1
ATOM 616 O O . GLN A 1 80 ? -23.059 -24.348 32.605 1.00 75.12 80 GLN A O 1
ATOM 621 N N . LEU A 1 81 ? -22.388 -22.676 31.269 1.00 72.19 81 LEU A N 1
ATOM 622 C CA . LEU A 1 81 ? -22.999 -21.602 32.073 1.00 72.19 81 LEU A CA 1
ATOM 623 C C . LEU A 1 81 ? -24.449 -21.267 31.661 1.00 72.19 81 LEU A C 1
ATOM 625 O O . LEU A 1 81 ? -25.155 -20.567 32.391 1.00 72.19 81 LEU A O 1
ATOM 629 N N . GLY A 1 82 ? -24.913 -21.764 30.511 1.00 69.50 82 GLY A N 1
ATOM 630 C CA . GLY A 1 82 ? -26.310 -21.676 30.080 1.00 69.50 82 GLY A CA 1
ATOM 631 C C . GLY A 1 82 ? -26.453 -21.669 28.561 1.00 69.50 82 GLY A C 1
ATOM 632 O O . GLY A 1 82 ? -25.838 -20.852 27.884 1.00 69.50 82 GLY A O 1
ATOM 633 N N . ARG A 1 83 ? -27.290 -22.565 28.021 1.00 70.50 83 ARG A N 1
ATOM 634 C CA . ARG A 1 83 ? -27.512 -22.709 26.569 1.00 70.50 83 ARG A CA 1
ATOM 635 C C . ARG A 1 83 ? -28.238 -21.505 25.946 1.00 70.50 83 ARG A C 1
ATOM 637 O O . ARG A 1 83 ? -28.007 -21.227 24.775 1.00 70.50 83 ARG A O 1
ATOM 644 N N . ASP A 1 84 ? -29.011 -20.767 26.745 1.00 74.38 84 ASP A N 1
ATOM 645 C CA . ASP A 1 84 ? -29.823 -19.623 26.296 1.00 74.38 84 ASP A CA 1
ATOM 646 C C . ASP A 1 84 ? -29.212 -18.254 26.648 1.00 74.38 84 ASP A C 1
ATOM 648 O O . ASP A 1 84 ? -29.821 -17.214 26.403 1.00 74.38 84 ASP A O 1
ATOM 652 N N . LYS A 1 85 ? -28.011 -18.226 27.245 1.00 73.06 85 LYS A N 1
ATOM 653 C CA . LYS A 1 85 ? -27.333 -16.984 27.644 1.00 73.06 85 LYS A CA 1
ATOM 654 C C . LYS A 1 85 ? -26.210 -16.647 26.667 1.00 73.06 85 LYS A C 1
ATOM 656 O O . LYS A 1 85 ? -25.383 -17.495 26.337 1.00 73.06 85 LYS A O 1
ATOM 661 N N . GLN A 1 86 ? -26.157 -15.390 26.235 1.00 73.31 86 GLN A N 1
ATOM 662 C CA . GLN A 1 86 ? -25.020 -14.855 25.490 1.00 73.31 86 GLN A CA 1
ATOM 663 C C . GLN A 1 86 ? -24.017 -14.267 26.479 1.00 73.31 86 GLN A C 1
ATOM 665 O O . GLN A 1 86 ? -24.324 -13.309 27.185 1.00 73.31 86 GLN A O 1
ATOM 670 N N . PHE A 1 87 ? -22.821 -14.853 26.540 1.00 77.62 87 PHE A N 1
ATOM 671 C CA . PHE A 1 87 ? -21.722 -14.290 27.314 1.00 77.62 87 PHE A CA 1
ATOM 672 C C . PHE A 1 87 ? -20.932 -13.363 26.408 1.00 77.62 87 PHE A C 1
ATOM 674 O O . PHE A 1 87 ? -20.631 -13.703 25.265 1.00 77.62 87 PHE A O 1
ATOM 681 N N . VAL A 1 88 ? -20.611 -12.183 26.913 1.00 79.19 88 VAL A N 1
ATOM 682 C CA . VAL A 1 88 ? -19.841 -11.192 26.175 1.00 79.19 88 VAL A CA 1
ATOM 683 C C . VAL A 1 88 ? -18.543 -10.967 26.925 1.00 79.19 88 VAL A C 1
ATOM 685 O O . VAL A 1 88 ? -18.564 -10.692 28.122 1.00 79.19 88 VAL A O 1
ATOM 688 N N . VAL A 1 89 ? -17.422 -11.109 26.223 1.00 75.44 89 VAL A N 1
ATOM 689 C CA . VAL A 1 89 ? -16.096 -10.796 26.757 1.00 75.44 89 VAL A CA 1
ATOM 690 C C . VAL A 1 89 ? -15.608 -9.524 26.082 1.00 75.44 89 VAL A C 1
ATOM 692 O O . VAL A 1 89 ? -15.544 -9.449 24.854 1.00 75.44 89 VAL A O 1
ATOM 695 N N . THR A 1 90 ? -15.293 -8.518 26.889 1.00 78.12 90 THR A N 1
ATOM 696 C CA . THR A 1 90 ? -14.581 -7.314 26.458 1.00 78.12 90 THR A CA 1
ATOM 697 C C . THR A 1 90 ? -13.087 -7.595 26.500 1.00 78.12 90 THR A C 1
ATOM 699 O O . THR A 1 90 ? -12.586 -8.039 27.534 1.00 78.12 90 THR A O 1
ATOM 702 N N . LEU A 1 91 ? -12.378 -7.354 25.397 1.00 78.38 91 LEU A N 1
ATOM 703 C CA . LEU A 1 91 ? -10.924 -7.525 25.382 1.00 78.38 91 LEU A CA 1
ATOM 704 C C . LEU A 1 91 ? -10.241 -6.480 26.283 1.00 78.38 91 LEU A C 1
ATOM 706 O O . LEU A 1 91 ? -10.660 -5.318 26.271 1.00 78.38 91 LEU A O 1
ATOM 710 N N . PRO A 1 92 ? -9.199 -6.869 27.039 1.00 84.50 92 PRO A N 1
ATOM 711 C CA . PRO A 1 92 ? -8.437 -5.948 27.872 1.00 84.50 92 PRO A CA 1
ATOM 712 C C . PRO A 1 92 ? -7.623 -4.962 27.021 1.00 84.50 92 PRO A C 1
ATOM 714 O O . PRO A 1 92 ? -7.206 -5.260 25.900 1.00 84.50 92 PRO A O 1
ATOM 717 N N . GLU A 1 93 ? -7.351 -3.777 27.571 1.00 86.00 93 GLU A N 1
ATOM 718 C CA . GLU A 1 93 ? -6.584 -2.732 26.875 1.00 86.00 93 GLU A CA 1
ATOM 719 C C . GLU A 1 93 ? -5.130 -3.142 26.595 1.00 86.00 93 GLU A C 1
ATOM 721 O O . GLU A 1 93 ? -4.541 -2.713 25.602 1.00 86.00 93 GLU A O 1
ATOM 726 N N . GLU A 1 94 ? -4.563 -4.013 27.429 1.00 89.94 94 GLU A N 1
ATOM 727 C CA . GLU A 1 94 ? -3.194 -4.517 27.296 1.00 89.94 94 GLU A CA 1
ATOM 728 C C . GLU A 1 94 ? -2.979 -5.266 25.971 1.00 89.94 94 GLU A C 1
ATOM 730 O O . GLU A 1 94 ? -1.993 -5.028 25.269 1.00 89.94 94 GLU A O 1
ATOM 735 N N . GLU A 1 95 ? -3.938 -6.109 25.571 1.00 87.56 95 GLU A N 1
ATOM 736 C CA . GLU A 1 95 ? -3.886 -6.837 24.297 1.00 87.56 95 GLU A CA 1
ATOM 737 C C . GLU A 1 95 ? -3.914 -5.877 23.104 1.00 87.56 95 GLU A C 1
ATOM 739 O O . GLU A 1 95 ? -3.172 -6.047 22.135 1.00 87.56 95 GLU A O 1
ATOM 744 N N . ARG A 1 96 ? -4.733 -4.823 23.182 1.00 90.19 96 ARG A N 1
ATOM 745 C CA . ARG A 1 96 ? -4.809 -3.788 22.144 1.00 90.19 96 ARG A CA 1
ATOM 746 C C . ARG A 1 96 ? -3.468 -3.075 21.976 1.00 90.19 96 ARG A C 1
ATOM 748 O O . ARG A 1 96 ? -3.024 -2.871 20.846 1.00 90.19 96 ARG A O 1
ATOM 755 N N . ILE A 1 97 ? -2.820 -2.709 23.082 1.00 92.38 97 ILE A N 1
ATOM 756 C CA . ILE A 1 97 ? -1.501 -2.063 23.065 1.00 92.38 97 ILE A CA 1
ATOM 757 C C . ILE A 1 97 ? -0.460 -2.997 22.435 1.00 92.38 97 ILE A C 1
ATOM 759 O O . ILE A 1 97 ? 0.326 -2.551 21.597 1.00 92.38 97 ILE A O 1
ATOM 763 N N . ALA A 1 98 ? -0.489 -4.292 22.762 1.00 94.12 98 ALA A N 1
ATOM 764 C CA . ALA A 1 98 ? 0.404 -5.277 22.156 1.00 94.12 98 ALA A CA 1
ATOM 765 C C . ALA A 1 98 ? 0.240 -5.344 20.624 1.00 94.12 98 ALA A C 1
ATOM 767 O O . ALA A 1 98 ? 1.234 -5.287 19.900 1.00 94.12 98 ALA A O 1
ATOM 768 N N . TRP A 1 99 ? -0.995 -5.371 20.107 1.00 94.25 99 TRP A N 1
ATOM 769 C CA . TRP A 1 99 ? -1.249 -5.380 18.658 1.00 94.25 99 TRP A CA 1
ATOM 770 C C . TRP A 1 99 ? -0.798 -4.101 17.945 1.00 94.25 99 TRP A C 1
ATOM 772 O O . TRP A 1 99 ? -0.280 -4.175 16.827 1.00 94.25 99 TRP A O 1
ATOM 782 N N . ILE A 1 100 ? -0.941 -2.938 18.590 1.00 94.31 100 ILE A N 1
ATOM 783 C CA . ILE A 1 100 ? -0.408 -1.669 18.073 1.00 94.31 100 ILE A CA 1
ATOM 784 C C . ILE A 1 100 ? 1.114 -1.771 17.906 1.00 94.31 100 ILE A C 1
ATOM 786 O O . ILE A 1 100 ? 1.635 -1.452 16.835 1.00 94.31 100 ILE A O 1
ATOM 790 N N . TRP A 1 101 ? 1.823 -2.285 18.915 1.00 95.56 101 TRP A N 1
ATOM 791 C CA . TRP A 1 101 ? 3.268 -2.509 18.829 1.00 95.56 101 TRP A CA 1
ATOM 792 C C . TRP A 1 101 ? 3.652 -3.521 17.749 1.00 95.56 101 TRP A C 1
ATOM 794 O O . TRP A 1 101 ? 4.617 -3.282 17.024 1.00 95.56 101 TRP A O 1
ATOM 804 N N . CYS A 1 102 ? 2.892 -4.607 17.579 1.00 95.00 102 CYS A N 1
ATOM 805 C CA . CYS A 1 102 ? 3.131 -5.568 16.499 1.00 95.00 102 CYS A CA 1
ATOM 806 C C . CYS A 1 102 ? 3.093 -4.902 15.117 1.00 95.00 102 CYS A C 1
ATOM 808 O O . CYS A 1 102 ? 3.972 -5.160 14.297 1.00 95.00 102 CYS A O 1
ATOM 810 N N . ILE A 1 103 ? 2.123 -4.017 14.866 1.00 95.00 103 ILE A N 1
ATOM 811 C CA . ILE A 1 103 ? 2.017 -3.283 13.595 1.00 95.00 103 ILE A CA 1
ATOM 812 C C . ILE A 1 103 ? 3.177 -2.301 13.418 1.00 95.00 103 ILE A C 1
ATOM 814 O O . ILE A 1 103 ? 3.771 -2.254 12.341 1.00 95.00 103 ILE A O 1
ATOM 818 N N . ILE A 1 104 ? 3.541 -1.559 14.470 1.00 95.12 104 ILE A N 1
ATOM 819 C CA . ILE A 1 104 ? 4.679 -0.628 14.430 1.00 95.12 104 ILE A CA 1
ATOM 820 C C . ILE A 1 104 ? 5.971 -1.377 14.098 1.00 95.12 104 ILE A C 1
ATOM 822 O O . ILE A 1 104 ? 6.719 -0.942 13.229 1.00 95.12 104 ILE A O 1
ATOM 826 N N . ILE A 1 105 ? 6.226 -2.517 14.743 1.00 95.38 105 ILE A N 1
ATOM 827 C CA . ILE A 1 105 ? 7.422 -3.330 14.493 1.00 95.38 105 ILE A CA 1
ATOM 828 C C . ILE A 1 105 ? 7.397 -3.906 13.073 1.00 95.38 105 ILE A C 1
ATOM 830 O O . ILE A 1 105 ? 8.404 -3.829 12.369 1.00 95.38 105 ILE A O 1
ATOM 834 N N . ALA A 1 106 ? 6.255 -4.440 12.629 1.00 94.44 106 ALA A N 1
ATOM 835 C CA . ALA A 1 106 ? 6.104 -4.987 11.282 1.00 94.44 106 ALA A CA 1
ATOM 836 C C . ALA A 1 106 ? 6.394 -3.942 10.190 1.00 94.44 106 ALA A C 1
ATOM 838 O O . ALA A 1 106 ? 6.980 -4.283 9.164 1.00 94.44 106 ALA A O 1
ATOM 839 N N . PHE A 1 107 ? 6.032 -2.679 10.430 1.00 93.69 107 PHE A N 1
ATOM 840 C CA . PHE A 1 107 ? 6.362 -1.557 9.553 1.00 93.69 107 PHE A CA 1
ATOM 841 C C . PHE A 1 107 ? 7.821 -1.087 9.703 1.00 93.69 107 PHE A C 1
ATOM 843 O O . PHE A 1 107 ? 8.494 -0.841 8.711 1.00 93.69 107 PHE A O 1
ATOM 850 N N . ALA A 1 108 ? 8.348 -0.991 10.924 1.00 94.75 108 ALA A N 1
ATOM 851 C CA . ALA A 1 108 ? 9.669 -0.414 11.181 1.00 94.75 108 ALA A CA 1
ATOM 852 C C . ALA A 1 108 ? 10.835 -1.290 10.695 1.00 94.75 108 ALA A C 1
ATOM 854 O O . ALA A 1 108 ? 11.851 -0.764 10.247 1.00 94.75 108 ALA A O 1
ATOM 855 N N . VAL A 1 109 ? 10.722 -2.619 10.781 1.00 95.19 109 VAL A N 1
ATOM 856 C CA . VAL A 1 109 ? 11.798 -3.549 10.388 1.00 95.19 109 VAL A CA 1
ATOM 857 C C . VAL A 1 109 ? 12.278 -3.344 8.938 1.00 95.19 109 VAL A C 1
ATOM 859 O O . VAL A 1 109 ? 13.490 -3.187 8.749 1.00 95.19 109 VAL A O 1
ATOM 862 N N . PRO A 1 110 ? 11.406 -3.327 7.907 1.00 94.12 110 PRO A N 1
A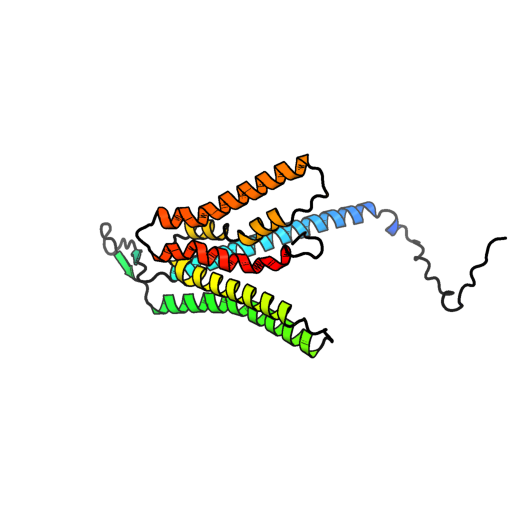TOM 863 C CA . PRO A 1 110 ? 11.849 -3.072 6.537 1.00 94.12 110 PRO A CA 1
ATOM 864 C C . PRO A 1 110 ? 12.444 -1.667 6.361 1.00 94.12 110 PRO A C 1
ATOM 866 O O . PRO A 1 110 ? 13.485 -1.549 5.714 1.00 94.12 110 PRO A O 1
ATOM 869 N N . GLU A 1 111 ? 11.869 -0.638 6.992 1.00 93.50 111 GLU A N 1
ATOM 870 C CA . GLU A 1 111 ? 12.356 0.750 6.904 1.00 93.50 111 GLU A CA 1
ATOM 871 C C . GLU A 1 111 ? 13.737 0.946 7.546 1.00 93.50 111 GLU A C 1
ATOM 873 O O . GLU A 1 111 ? 14.610 1.643 7.029 1.00 93.50 111 GLU A O 1
ATOM 878 N N . ILE A 1 112 ? 14.007 0.263 8.658 1.00 95.81 112 ILE A N 1
ATOM 879 C CA . ILE A 1 112 ? 15.349 0.241 9.249 1.00 95.81 112 ILE A CA 1
ATOM 880 C C . ILE A 1 112 ? 16.331 -0.452 8.292 1.00 95.81 112 ILE A C 1
ATOM 882 O O . ILE A 1 112 ? 17.467 -0.004 8.125 1.00 95.81 112 ILE A O 1
ATOM 886 N N . GLY A 1 113 ? 15.903 -1.519 7.612 1.00 95.06 113 GLY A N 1
ATOM 887 C CA . GLY A 1 113 ? 16.713 -2.205 6.605 1.00 95.06 113 GLY A CA 1
ATOM 888 C C . GLY A 1 113 ? 17.070 -1.318 5.406 1.00 95.06 113 GLY A C 1
ATOM 889 O O . GLY A 1 113 ? 18.233 -1.289 4.980 1.00 95.06 113 GLY A O 1
ATOM 890 N N . THR A 1 114 ? 16.104 -0.563 4.872 1.00 92.69 114 THR A N 1
ATOM 891 C CA . THR A 1 114 ? 16.332 0.397 3.777 1.00 92.69 114 THR A CA 1
ATOM 892 C C . THR A 1 114 ? 17.241 1.538 4.229 1.00 92.69 114 THR A C 1
ATOM 894 O O . THR A 1 114 ? 18.166 1.911 3.496 1.00 92.69 114 THR A O 1
ATOM 897 N N . PHE A 1 115 ? 17.075 2.019 5.462 1.00 93.56 115 PHE A N 1
ATOM 898 C CA . PHE A 1 115 ? 17.945 3.022 6.068 1.00 93.56 115 PHE A CA 1
ATOM 899 C C . PHE A 1 115 ? 19.396 2.534 6.183 1.00 93.56 115 PHE A C 1
ATOM 901 O O . PHE A 1 115 ? 20.303 3.186 5.663 1.00 93.56 115 PHE A O 1
ATOM 908 N N . ILE A 1 116 ? 19.634 1.344 6.750 1.00 94.88 116 ILE A N 1
ATOM 909 C CA . ILE A 1 116 ? 20.981 0.754 6.873 1.00 94.88 116 ILE A CA 1
ATOM 910 C C . ILE A 1 116 ? 21.639 0.602 5.496 1.00 94.88 116 ILE A C 1
ATOM 912 O O . ILE A 1 116 ? 22.811 0.950 5.309 1.00 94.88 116 ILE A O 1
ATOM 916 N N . ARG A 1 117 ? 20.888 0.112 4.500 1.00 92.44 117 ARG A N 1
ATOM 917 C CA . ARG A 1 117 ? 21.381 -0.013 3.122 1.00 92.44 117 ARG A CA 1
ATOM 918 C C . ARG A 1 117 ? 21.787 1.345 2.549 1.00 92.44 117 ARG A C 1
ATOM 920 O O . ARG A 1 117 ? 22.815 1.428 1.875 1.00 92.44 117 ARG A O 1
ATOM 927 N N . SER A 1 118 ? 21.004 2.383 2.821 1.00 89.50 118 SER A N 1
ATOM 928 C CA . SER A 1 118 ? 21.249 3.749 2.355 1.00 89.50 118 SER A CA 1
ATOM 929 C C . SER A 1 118 ? 22.474 4.363 3.029 1.00 89.50 118 SER A C 1
ATOM 931 O O . SER A 1 118 ? 23.361 4.854 2.332 1.00 89.50 118 SER A O 1
ATOM 933 N N . CYS A 1 119 ? 22.609 4.225 4.352 1.00 90.12 119 CYS A N 1
ATOM 934 C CA . CYS A 1 119 ? 23.802 4.633 5.096 1.00 90.12 119 CYS A CA 1
ATOM 935 C C . CYS A 1 119 ? 25.068 3.978 4.535 1.00 90.12 119 CYS A C 1
ATOM 937 O O . CYS A 1 119 ? 26.045 4.671 4.258 1.00 90.12 119 CYS A O 1
ATOM 939 N N . ARG A 1 120 ? 25.028 2.663 4.276 1.00 92.25 120 ARG A N 1
ATOM 940 C CA . ARG A 1 120 ? 26.153 1.927 3.681 1.00 92.25 120 ARG A CA 1
ATOM 941 C C . ARG A 1 120 ? 26.536 2.466 2.300 1.00 92.25 120 ARG A C 1
ATOM 943 O O . ARG A 1 120 ? 27.715 2.512 1.961 1.00 92.25 120 ARG A O 1
ATOM 950 N N . MET A 1 121 ? 25.562 2.842 1.472 1.00 89.81 121 MET A N 1
ATOM 951 C CA . MET A 1 121 ? 25.856 3.425 0.160 1.00 89.81 121 MET A CA 1
ATOM 952 C C . MET A 1 121 ? 26.493 4.810 0.288 1.00 89.81 121 MET A C 1
ATOM 954 O O . MET A 1 121 ? 27.439 5.088 -0.436 1.00 89.81 121 MET A O 1
ATOM 958 N N . ILE A 1 122 ? 26.040 5.646 1.224 1.00 86.31 122 ILE A N 1
ATOM 959 C CA . ILE A 1 122 ? 26.603 6.988 1.433 1.00 86.31 122 ILE A CA 1
ATOM 960 C C . ILE A 1 122 ? 28.054 6.919 1.936 1.00 86.31 122 ILE A C 1
ATOM 962 O O . ILE A 1 122 ? 28.882 7.713 1.496 1.00 86.31 122 ILE A O 1
ATOM 966 N N . THR A 1 123 ? 28.381 5.975 2.826 1.00 87.44 123 THR A N 1
ATOM 967 C CA . THR A 1 123 ? 29.734 5.856 3.397 1.00 87.44 123 THR A CA 1
ATOM 968 C C . THR A 1 123 ? 30.737 5.208 2.446 1.00 87.44 123 THR A C 1
ATOM 970 O O . THR A 1 123 ? 31.879 5.652 2.377 1.00 87.44 123 THR A O 1
ATOM 973 N N . PHE A 1 124 ? 30.336 4.163 1.713 1.00 88.00 124 PHE A N 1
ATOM 974 C CA . PHE A 1 124 ? 31.266 3.350 0.918 1.00 88.00 124 PHE A CA 1
ATOM 975 C C . PHE A 1 124 ? 31.212 3.608 -0.590 1.00 88.00 124 PHE A C 1
ATOM 977 O O . PHE A 1 124 ? 32.105 3.165 -1.312 1.00 88.00 124 PHE A O 1
ATOM 984 N N . LYS A 1 125 ? 30.184 4.294 -1.103 1.00 84.75 125 LYS A N 1
ATOM 985 C CA . LYS A 1 125 ? 30.021 4.537 -2.540 1.00 84.75 125 LYS A CA 1
ATOM 986 C C . LYS A 1 125 ? 30.043 6.033 -2.831 1.00 84.75 125 LYS A C 1
ATOM 988 O O . LYS A 1 125 ? 29.157 6.766 -2.403 1.00 84.75 125 LYS A O 1
ATOM 993 N N . SER A 1 126 ? 31.012 6.471 -3.639 1.00 77.19 126 SER A N 1
ATOM 994 C CA . SER A 1 126 ? 31.055 7.842 -4.160 1.00 77.19 126 SER A CA 1
ATOM 995 C C . SER A 1 126 ? 29.817 8.098 -5.026 1.00 77.19 126 SER A C 1
ATOM 997 O O . SER A 1 126 ? 29.730 7.648 -6.170 1.00 77.19 126 SER A O 1
ATOM 999 N N . SER A 1 127 ? 28.814 8.747 -4.438 1.00 74.31 127 SER A N 1
ATOM 1000 C CA . SER A 1 127 ? 27.518 9.025 -5.057 1.00 74.31 127 SER A CA 1
ATOM 1001 C C . SER A 1 127 ? 27.350 10.534 -5.186 1.00 74.31 127 SER A C 1
ATOM 1003 O O . SER A 1 127 ? 27.603 11.279 -4.238 1.00 74.31 127 SER A O 1
ATOM 1005 N N . LYS A 1 128 ? 26.936 11.005 -6.367 1.00 79.88 128 LYS A N 1
ATOM 1006 C CA . LYS A 1 128 ? 26.654 12.429 -6.583 1.00 79.88 128 LYS A CA 1
ATOM 1007 C C . LYS A 1 128 ? 25.451 12.830 -5.730 1.00 79.88 128 LYS A C 1
ATOM 1009 O O . LYS A 1 128 ? 24.440 12.132 -5.735 1.00 79.88 128 LYS A O 1
ATOM 1014 N N . LYS A 1 129 ? 25.563 13.945 -5.005 1.00 79.44 129 LYS A N 1
ATOM 1015 C CA . LYS A 1 129 ? 24.446 14.473 -4.215 1.00 79.44 129 LYS A CA 1
ATOM 1016 C C . LYS A 1 129 ? 23.315 14.904 -5.160 1.00 79.44 129 LYS A C 1
ATOM 1018 O O . LYS A 1 129 ? 23.610 15.573 -6.154 1.00 79.44 129 LYS A O 1
ATOM 1023 N N . PRO A 1 130 ? 22.055 14.528 -4.884 1.00 83.25 130 PRO A N 1
ATOM 1024 C CA . PRO A 1 130 ? 20.928 14.986 -5.681 1.00 83.25 130 PRO A CA 1
ATOM 1025 C C . PRO A 1 130 ? 20.716 16.491 -5.494 1.00 83.25 130 PRO A C 1
ATOM 1027 O O . PRO A 1 130 ? 21.135 17.081 -4.494 1.00 83.25 130 PRO A O 1
ATOM 1030 N N . LEU A 1 131 ? 20.038 17.110 -6.459 1.00 88.62 131 LEU A N 1
ATOM 1031 C CA . LEU A 1 131 ? 19.573 18.487 -6.329 1.00 88.62 131 LEU A CA 1
ATOM 1032 C C . LEU A 1 131 ? 18.591 18.589 -5.148 1.00 88.62 131 LEU A C 1
ATOM 1034 O O . LEU A 1 131 ? 17.745 17.711 -4.970 1.00 88.62 131 LEU A O 1
ATOM 1038 N N . ALA A 1 132 ? 18.677 19.669 -4.364 1.00 88.38 132 ALA A N 1
ATOM 1039 C CA . ALA A 1 132 ? 17.860 19.844 -3.158 1.00 88.38 132 ALA A CA 1
ATOM 1040 C C . ALA A 1 132 ? 16.344 19.790 -3.436 1.00 88.38 132 ALA A C 1
ATOM 1042 O O . ALA A 1 132 ? 15.588 19.284 -2.613 1.00 88.38 132 ALA A O 1
ATOM 1043 N N . SER A 1 133 ? 15.899 20.245 -4.611 1.00 88.12 133 SER A N 1
ATOM 1044 C CA . SER A 1 133 ? 14.492 20.180 -5.025 1.00 88.12 133 SER A CA 1
ATOM 1045 C C . SER A 1 133 ? 13.989 18.747 -5.219 1.00 88.12 133 SER A C 1
ATOM 1047 O O . SER A 1 133 ? 12.907 18.420 -4.741 1.00 88.12 133 SER A O 1
ATOM 1049 N N . HIS A 1 134 ? 14.777 17.876 -5.862 1.00 87.88 134 HIS A N 1
ATOM 1050 C CA . HIS A 1 134 ? 14.425 16.460 -6.021 1.00 87.88 134 HIS A CA 1
ATOM 1051 C C . HIS A 1 134 ? 14.329 15.762 -4.668 1.00 87.88 134 HIS A C 1
ATOM 1053 O O . HIS A 1 134 ? 13.393 15.007 -4.432 1.00 87.88 134 HIS A O 1
ATOM 1059 N N . PHE A 1 135 ? 15.259 16.064 -3.760 1.00 89.00 135 PHE A N 1
A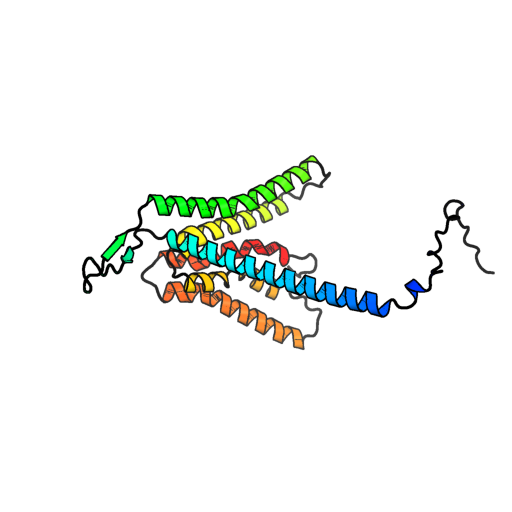TOM 1060 C CA . PHE A 1 135 ? 15.210 15.535 -2.402 1.00 89.00 135 PHE A CA 1
ATOM 1061 C C . PHE A 1 135 ? 13.947 15.985 -1.653 1.00 89.00 135 PHE A C 1
ATOM 1063 O O . PHE A 1 135 ? 13.277 15.156 -1.046 1.00 89.00 135 PHE A O 1
ATOM 1070 N N . MET A 1 136 ? 13.586 17.272 -1.728 1.00 91.50 136 MET A N 1
ATOM 1071 C CA . MET A 1 136 ? 12.383 17.7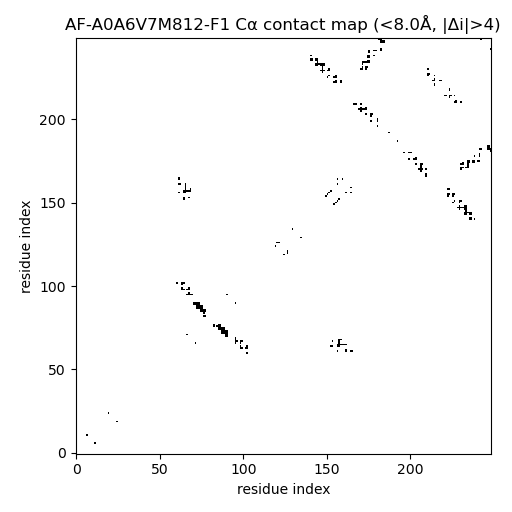89 -1.067 1.00 91.50 136 MET A CA 1
ATOM 1072 C C . MET A 1 136 ? 11.092 17.175 -1.615 1.00 91.50 136 MET A C 1
ATOM 1074 O O . MET A 1 136 ? 10.197 16.863 -0.835 1.00 91.50 136 MET A O 1
ATOM 1078 N N . LEU A 1 137 ? 10.997 16.968 -2.931 1.00 90.31 137 LEU A N 1
ATOM 1079 C CA . LEU A 1 137 ? 9.848 16.304 -3.549 1.00 90.31 137 LEU A CA 1
ATOM 1080 C C . LEU A 1 137 ? 9.698 14.864 -3.034 1.00 90.31 137 LEU A C 1
ATOM 1082 O O . LEU A 1 137 ? 8.625 14.500 -2.562 1.00 90.31 137 LEU A O 1
ATOM 1086 N N . VAL A 1 138 ? 10.780 14.075 -3.077 1.00 90.75 138 VAL A N 1
ATOM 1087 C CA . VAL A 1 138 ? 10.796 12.694 -2.562 1.00 90.75 138 VAL A CA 1
ATOM 1088 C C . VAL A 1 138 ? 10.405 12.685 -1.084 1.00 90.75 138 VAL A C 1
ATOM 1090 O O . VAL A 1 138 ? 9.524 11.935 -0.686 1.00 90.75 138 VAL A O 1
ATOM 1093 N N . PHE A 1 139 ? 10.986 13.576 -0.277 1.00 91.50 139 PHE A N 1
ATOM 1094 C CA . PHE A 1 139 ? 10.672 13.686 1.146 1.00 91.50 139 PHE A CA 1
ATOM 1095 C C . PHE A 1 139 ? 9.181 13.959 1.405 1.00 91.50 139 PHE A C 1
ATOM 1097 O O . PHE A 1 139 ? 8.573 13.313 2.257 1.00 91.50 139 PHE A O 1
ATOM 1104 N N . ILE A 1 140 ? 8.563 14.883 0.664 1.00 93.56 140 ILE A N 1
ATOM 1105 C CA . ILE A 1 140 ? 7.129 15.179 0.796 1.00 93.56 140 ILE A CA 1
ATOM 1106 C C . ILE A 1 140 ? 6.279 13.969 0.383 1.00 93.56 140 ILE A C 1
ATOM 1108 O O . ILE A 1 140 ? 5.340 13.613 1.092 1.00 93.56 140 ILE A O 1
ATOM 1112 N N . MET A 1 141 ? 6.606 13.304 -0.726 1.00 91.81 141 MET A N 1
ATOM 1113 C CA . MET A 1 141 ? 5.824 12.160 -1.208 1.00 91.81 141 MET A CA 1
ATOM 1114 C C . MET A 1 141 ? 5.912 10.955 -0.264 1.00 91.81 141 MET A C 1
ATOM 1116 O O . MET A 1 141 ? 4.886 10.351 0.051 1.00 91.81 141 MET A O 1
ATOM 1120 N N . GLU A 1 142 ? 7.105 10.656 0.248 1.00 92.50 142 GLU A N 1
ATOM 1121 C CA . GLU A 1 142 ? 7.320 9.583 1.223 1.00 92.50 142 GLU A CA 1
ATOM 1122 C C . GLU A 1 142 ? 6.648 9.893 2.565 1.00 92.50 142 GLU A C 1
ATOM 1124 O O . GLU A 1 142 ? 5.980 9.040 3.148 1.00 92.50 142 GLU A O 1
ATOM 1129 N N . THR A 1 143 ? 6.734 11.136 3.050 1.00 94.50 143 THR A N 1
ATOM 1130 C CA . THR A 1 143 ? 6.034 11.524 4.288 1.00 94.50 143 THR A CA 1
ATOM 1131 C C . THR A 1 143 ? 4.517 11.433 4.136 1.00 94.50 143 THR A C 1
ATOM 1133 O O . THR A 1 143 ? 3.853 10.915 5.035 1.00 94.50 143 THR A O 1
ATOM 1136 N N . MET A 1 144 ? 3.955 11.851 2.996 1.00 94.44 144 MET A N 1
ATOM 1137 C CA . MET A 1 144 ? 2.534 11.645 2.700 1.00 94.44 144 MET A CA 1
ATOM 1138 C C . MET A 1 144 ? 2.175 10.159 2.692 1.00 94.44 144 MET A C 1
ATOM 1140 O O . MET A 1 144 ? 1.180 9.786 3.310 1.00 94.44 144 MET A O 1
ATOM 1144 N N . HIS A 1 145 ? 2.991 9.310 2.068 1.00 94.56 145 HIS A N 1
ATOM 1145 C CA . HIS A 1 145 ? 2.769 7.867 2.044 1.00 94.56 145 HIS A CA 1
ATOM 1146 C C . HIS A 1 145 ? 2.709 7.265 3.456 1.00 94.56 145 HIS A C 1
ATOM 1148 O O . HIS A 1 145 ? 1.728 6.601 3.801 1.00 94.56 145 HIS A O 1
ATOM 1154 N N . VAL A 1 146 ? 3.696 7.564 4.308 1.00 95.25 146 VAL A N 1
ATOM 1155 C CA . VAL A 1 146 ? 3.754 7.055 5.689 1.00 95.25 146 VAL A CA 1
ATOM 1156 C C . VAL A 1 146 ? 2.586 7.571 6.536 1.00 95.25 146 VAL A C 1
ATOM 1158 O O . VAL A 1 146 ? 1.968 6.798 7.270 1.00 95.25 146 VAL A O 1
ATOM 1161 N N . VAL A 1 147 ? 2.223 8.853 6.412 1.00 95.75 147 VAL A N 1
ATOM 1162 C CA . VAL A 1 147 ? 1.054 9.413 7.114 1.00 95.75 147 VAL A CA 1
ATOM 1163 C C . VAL A 1 147 ? -0.243 8.757 6.627 1.00 95.75 147 VAL A C 1
ATOM 1165 O O . VAL A 1 147 ? -1.101 8.416 7.442 1.00 95.75 147 VAL A O 1
ATOM 1168 N N . GLY A 1 148 ? -0.375 8.514 5.321 1.00 95.00 148 GLY A N 1
ATOM 1169 C CA . GLY A 1 148 ? -1.504 7.788 4.744 1.00 95.00 148 GLY A CA 1
ATOM 1170 C C . GLY A 1 148 ? -1.632 6.372 5.307 1.00 95.00 148 GLY A C 1
ATOM 1171 O O . GLY A 1 148 ? -2.726 5.969 5.705 1.00 95.00 148 GLY A O 1
ATOM 1172 N N . LEU A 1 149 ? -0.518 5.637 5.410 1.00 94.44 149 LEU A N 1
ATOM 1173 C CA . LEU A 1 149 ? -0.487 4.305 6.021 1.00 94.44 149 LEU A CA 1
ATOM 1174 C C . LEU A 1 149 ? -0.892 4.352 7.498 1.00 94.44 149 LEU A C 1
ATOM 1176 O O . LEU A 1 149 ? -1.705 3.536 7.929 1.00 94.44 149 LEU A O 1
ATOM 1180 N N . ALA A 1 150 ? -0.397 5.326 8.265 1.00 95.25 150 ALA A N 1
ATOM 1181 C CA . ALA A 1 150 ? -0.766 5.484 9.670 1.00 95.25 150 ALA A CA 1
ATOM 1182 C C . ALA A 1 150 ? -2.275 5.736 9.845 1.00 95.25 150 ALA A C 1
ATOM 1184 O O . ALA A 1 150 ? -2.928 5.064 10.648 1.00 95.25 150 ALA A O 1
ATOM 1185 N N . LEU A 1 151 ? -2.858 6.643 9.052 1.00 94.12 151 LEU A N 1
ATOM 1186 C CA . LEU A 1 151 ? -4.305 6.890 9.048 1.00 94.12 151 LEU A CA 1
ATOM 1187 C C . LEU A 1 151 ? -5.087 5.629 8.661 1.00 94.12 151 LEU A C 1
ATOM 1189 O O . LEU A 1 151 ? -6.072 5.271 9.314 1.00 94.12 151 LEU A O 1
ATOM 1193 N N . MET A 1 152 ? -4.624 4.921 7.631 1.00 92.94 152 MET A N 1
ATOM 1194 C CA . MET A 1 152 ? -5.268 3.706 7.151 1.00 92.94 152 MET A CA 1
ATOM 1195 C C . MET A 1 152 ? -5.267 2.600 8.218 1.00 92.94 152 MET A C 1
ATOM 1197 O O . MET A 1 152 ? -6.311 2.004 8.463 1.00 92.94 152 MET A O 1
ATOM 1201 N N . PHE A 1 153 ? -4.138 2.342 8.883 1.00 94.00 153 PHE A N 1
ATOM 1202 C CA . PHE A 1 153 ? -3.968 1.216 9.812 1.00 94.00 153 PHE A CA 1
ATOM 1203 C C . PHE A 1 153 ? -4.528 1.476 11.208 1.00 94.00 153 PHE A C 1
ATOM 1205 O O . PHE A 1 153 ? -5.040 0.545 11.827 1.00 94.00 153 PHE A O 1
ATOM 1212 N N . PHE A 1 154 ? -4.458 2.715 11.702 1.00 93.00 154 PHE A N 1
ATOM 1213 C CA . PHE A 1 154 ? -4.870 3.034 13.072 1.00 93.00 154 PHE A CA 1
ATOM 1214 C C . PHE A 1 154 ? -6.252 3.681 13.177 1.00 93.00 154 PHE A C 1
ATOM 1216 O O . PHE A 1 154 ? -6.854 3.608 14.244 1.00 93.00 154 PHE A O 1
ATOM 1223 N N . SER A 1 155 ? -6.772 4.290 12.104 1.00 91.38 155 SER A N 1
ATOM 1224 C CA . SER A 1 155 ? -8.085 4.960 12.132 1.00 91.38 155 SER A CA 1
ATOM 1225 C C . SER A 1 155 ? -9.133 4.263 11.264 1.00 91.38 155 SER A C 1
ATOM 1227 O O . SER A 1 155 ? -10.253 4.045 11.715 1.00 91.38 155 SER A O 1
ATOM 1229 N N . VAL A 1 156 ? -8.787 3.891 10.027 1.00 91.88 156 VAL A N 1
ATOM 1230 C CA . VAL A 1 156 ? -9.761 3.366 9.052 1.00 91.88 156 VAL A CA 1
ATOM 1231 C C . VAL A 1 156 ? -9.977 1.856 9.195 1.00 91.88 156 VAL A C 1
ATOM 1233 O O . VAL A 1 156 ? -11.104 1.407 9.394 1.00 91.88 156 VAL A O 1
ATOM 1236 N N . LEU A 1 157 ? -8.906 1.064 9.090 1.00 91.56 157 LEU A N 1
ATOM 1237 C CA . LEU A 1 157 ? -8.958 -0.403 9.101 1.00 91.56 157 LEU A CA 1
ATOM 1238 C C . LEU A 1 157 ? -9.593 -0.990 10.377 1.00 91.56 157 LEU A C 1
ATOM 1240 O O . LEU A 1 157 ? -10.397 -1.909 10.232 1.00 91.56 157 LEU A O 1
ATOM 1244 N N . PRO A 1 158 ? -9.333 -0.473 11.597 1.00 90.69 158 PRO A N 1
ATOM 1245 C CA . PRO A 1 158 ? -9.947 -1.005 12.818 1.00 90.69 158 PRO A CA 1
ATOM 1246 C C . PRO A 1 158 ? -11.467 -0.800 12.890 1.00 90.69 158 PRO A C 1
ATOM 1248 O O . PRO A 1 158 ? -12.159 -1.532 13.598 1.00 90.69 158 PRO A O 1
ATOM 1251 N N . GLU A 1 159 ? -12.002 0.192 12.171 1.00 88.69 159 GLU A N 1
ATOM 1252 C CA . GLU A 1 159 ? -13.437 0.503 12.148 1.00 88.69 159 GLU A CA 1
ATOM 1253 C C . GLU A 1 159 ? -14.224 -0.289 11.097 1.00 88.69 159 GLU A C 1
ATOM 1255 O O . GLU A 1 159 ? -15.463 -0.303 11.138 1.00 88.69 159 GLU A O 1
ATOM 1260 N N . LEU A 1 160 ? -13.517 -0.949 10.178 1.00 87.81 160 LEU A N 1
ATOM 1261 C CA . LEU A 1 160 ? -14.073 -1.733 9.083 1.00 87.81 160 LEU A CA 1
ATOM 1262 C C . LEU A 1 160 ? -14.020 -3.233 9.384 1.00 87.81 160 LEU A C 1
ATOM 1264 O O . LEU A 1 160 ? -13.092 -3.744 10.006 1.00 87.81 160 LEU A O 1
ATOM 1268 N N . ASP A 1 161 ? -15.003 -3.967 8.866 1.00 87.50 161 ASP A N 1
ATOM 1269 C CA . ASP A 1 161 ? -14.933 -5.427 8.847 1.00 87.50 161 ASP A CA 1
ATOM 1270 C C . ASP A 1 161 ? -13.787 -5.892 7.942 1.00 87.50 161 ASP A C 1
ATOM 1272 O O . ASP A 1 161 ? -13.520 -5.285 6.904 1.00 87.50 161 ASP A O 1
ATOM 1276 N N . VAL A 1 162 ? -13.161 -7.023 8.280 1.00 89.44 162 VAL A N 1
ATOM 1277 C CA . VAL A 1 162 ? -11.984 -7.569 7.572 1.00 89.44 162 VAL A CA 1
ATOM 1278 C C . VAL A 1 162 ? -12.207 -7.693 6.058 1.00 89.44 162 VAL A C 1
ATOM 1280 O O . VAL A 1 162 ? -11.296 -7.438 5.274 1.00 89.44 162 VAL A O 1
ATOM 1283 N N . VAL A 1 163 ? -13.426 -8.032 5.625 1.00 89.81 163 VAL A N 1
ATOM 1284 C CA . VAL A 1 163 ? -13.783 -8.135 4.200 1.00 89.81 163 VAL A CA 1
ATOM 1285 C C . VAL A 1 163 ? -13.818 -6.758 3.528 1.00 89.81 163 VAL A C 1
ATOM 1287 O O . VAL A 1 163 ? -13.216 -6.581 2.470 1.00 89.81 163 VAL A O 1
ATOM 1290 N N . LYS A 1 164 ? -14.468 -5.769 4.156 1.00 89.50 164 LYS A N 1
ATOM 1291 C CA . LYS A 1 164 ? -14.529 -4.383 3.658 1.00 89.50 164 LYS A CA 1
ATOM 1292 C C . LYS A 1 164 ? -13.126 -3.770 3.612 1.00 89.50 164 LYS A C 1
ATOM 1294 O O . LYS A 1 164 ? -12.734 -3.176 2.612 1.00 89.50 164 LYS A O 1
ATOM 1299 N N . ALA A 1 165 ? -12.341 -3.997 4.662 1.00 89.94 165 ALA A N 1
ATOM 1300 C CA . ALA A 1 165 ? -10.933 -3.636 4.755 1.00 89.94 165 ALA A CA 1
ATOM 1301 C C . ALA A 1 165 ? -10.098 -4.254 3.618 1.00 89.94 165 ALA A C 1
ATOM 1303 O O . ALA A 1 165 ? -9.364 -3.544 2.929 1.00 89.94 165 ALA A O 1
ATOM 1304 N N . ALA A 1 166 ? -10.253 -5.556 3.353 1.00 91.62 166 ALA A N 1
ATOM 1305 C CA . ALA A 1 166 ? -9.569 -6.229 2.251 1.00 91.62 166 ALA A CA 1
ATOM 1306 C C . ALA A 1 166 ? -9.935 -5.623 0.886 1.00 91.62 166 ALA A C 1
ATOM 1308 O O . ALA A 1 166 ? -9.044 -5.390 0.069 1.00 91.62 166 ALA A O 1
ATOM 1309 N N . MET A 1 167 ? -11.214 -5.314 0.654 1.00 90.62 167 MET A N 1
ATOM 1310 C CA . MET A 1 167 ? -11.668 -4.632 -0.565 1.00 90.62 167 MET A CA 1
ATOM 1311 C C . MET A 1 167 ? -11.049 -3.234 -0.695 1.00 90.62 167 MET A C 1
ATOM 1313 O O . MET A 1 167 ? -10.583 -2.863 -1.772 1.00 90.62 167 MET A O 1
ATOM 1317 N N . LEU A 1 168 ? -10.967 -2.487 0.409 1.00 90.56 168 LEU A N 1
ATOM 1318 C CA . LEU A 1 168 ? -10.399 -1.140 0.431 1.00 90.56 168 LEU A CA 1
ATOM 1319 C C . LEU A 1 168 ? -8.914 -1.123 0.053 1.00 90.56 168 LEU A C 1
ATOM 1321 O O . LEU A 1 168 ? -8.483 -0.263 -0.711 1.00 90.56 168 LEU A O 1
ATOM 1325 N N . THR A 1 169 ? -8.135 -2.106 0.518 1.00 88.75 169 THR A N 1
ATOM 1326 C CA . THR A 1 169 ? -6.704 -2.216 0.168 1.00 88.75 169 THR A CA 1
ATOM 1327 C C . THR A 1 169 ? -6.444 -2.435 -1.325 1.00 88.75 169 THR A C 1
ATOM 1329 O O . THR A 1 169 ? -5.312 -2.273 -1.763 1.00 88.75 169 THR A O 1
ATOM 1332 N N . ASN A 1 170 ? -7.461 -2.775 -2.125 1.00 88.06 170 ASN A N 1
ATOM 1333 C CA . ASN A 1 170 ? -7.331 -2.861 -3.583 1.00 88.06 170 ASN A CA 1
ATOM 1334 C C . ASN A 1 170 ? -7.506 -1.491 -4.273 1.00 88.06 170 ASN A C 1
ATOM 1336 O O . ASN A 1 170 ? -7.160 -1.347 -5.442 1.00 88.06 170 ASN A O 1
ATOM 1340 N N . CYS A 1 171 ? -8.013 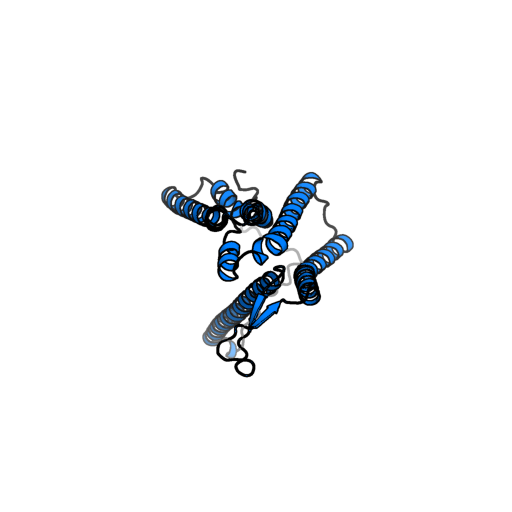-0.479 -3.561 1.00 87.62 171 CYS A N 1
ATOM 1341 C CA . CYS A 1 171 ? -8.289 0.865 -4.08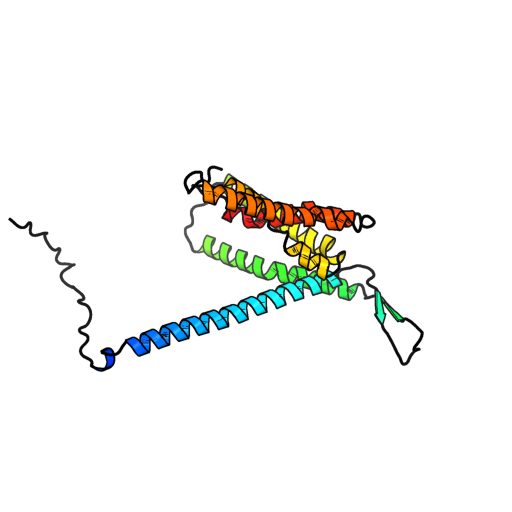5 1.00 87.62 171 CYS A CA 1
ATOM 1342 C C . CYS A 1 171 ? -7.145 1.868 -3.828 1.00 87.62 171 CYS A C 1
ATOM 1344 O O . CYS A 1 171 ? -7.326 3.070 -3.990 1.00 87.62 171 CYS A O 1
ATOM 1346 N N . VAL A 1 172 ? -5.963 1.392 -3.422 1.00 88.00 172 VAL A N 1
ATOM 1347 C CA . VAL A 1 172 ? -4.796 2.233 -3.081 1.00 88.00 172 VAL A CA 1
ATOM 1348 C C . VAL A 1 172 ? -4.064 2.810 -4.297 1.00 88.00 172 VAL A C 1
ATOM 1350 O O . VAL A 1 172 ? -3.245 3.703 -4.141 1.00 88.00 172 VAL A O 1
ATOM 1353 N N . CYS A 1 173 ? -4.342 2.344 -5.516 1.00 84.62 173 CYS A N 1
ATOM 1354 C CA . CYS A 1 173 ? -3.562 2.697 -6.711 1.00 84.62 173 CYS A CA 1
ATOM 1355 C C . CYS A 1 173 ? -4.119 3.892 -7.517 1.00 84.62 173 CYS A C 1
ATOM 1357 O O . CYS A 1 173 ? -3.908 3.951 -8.729 1.00 84.62 173 CYS A O 1
ATOM 1359 N N . PHE A 1 174 ? -4.796 4.847 -6.869 1.00 85.69 174 PHE A N 1
ATOM 1360 C CA . PHE A 1 174 ? -5.472 5.962 -7.552 1.00 85.69 174 PHE A CA 1
ATOM 1361 C C . PHE A 1 174 ? -4.525 6.959 -8.232 1.00 85.69 174 PHE A C 1
ATOM 1363 O O . PHE A 1 174 ? -4.635 7.173 -9.439 1.00 85.69 174 PHE A O 1
ATOM 1370 N N . VAL A 1 175 ? -3.565 7.542 -7.501 1.00 84.12 175 VAL A N 1
ATOM 1371 C CA . VAL A 1 175 ? -2.566 8.459 -8.088 1.00 84.12 175 VAL A CA 1
ATOM 1372 C C . VAL A 1 175 ? -1.765 7.789 -9.218 1.00 84.12 175 VAL A C 1
ATOM 1374 O O . VAL A 1 175 ? -1.679 8.380 -10.294 1.00 84.12 175 VAL A O 1
ATOM 1377 N N . PRO A 1 176 ? -1.261 6.549 -9.061 1.00 81.56 176 PRO A N 1
ATOM 1378 C CA . PRO A 1 176 ? -0.670 5.773 -10.153 1.00 81.56 176 PRO A CA 1
ATOM 1379 C C . PRO A 1 176 ? -1.561 5.635 -11.387 1.00 81.56 176 PRO A C 1
ATOM 1381 O O . PRO A 1 176 ? -1.098 5.863 -12.501 1.00 81.56 176 PRO A O 1
ATOM 1384 N N . GLY A 1 177 ? -2.840 5.289 -11.206 1.00 83.06 177 GLY A N 1
ATOM 1385 C CA . GLY A 1 177 ? -3.789 5.158 -12.313 1.00 83.06 177 GLY A CA 1
ATOM 1386 C C . GLY A 1 177 ? -4.004 6.481 -13.049 1.00 83.06 177 GLY A C 1
ATOM 1387 O O . GLY A 1 177 ? -4.046 6.510 -14.279 1.00 83.06 177 GLY A O 1
ATOM 1388 N N . LEU A 1 178 ? -4.069 7.590 -12.306 1.00 84.69 178 LEU A N 1
ATOM 1389 C CA . LEU A 1 178 ? -4.252 8.922 -12.872 1.00 84.69 178 LEU A CA 1
ATOM 1390 C C . LEU A 1 178 ? -3.014 9.358 -13.662 1.00 84.69 178 LEU A C 1
ATOM 1392 O O . LEU A 1 178 ? -3.130 9.783 -14.811 1.00 84.69 178 LEU A O 1
ATOM 1396 N N . LEU A 1 179 ? -1.825 9.204 -13.077 1.00 81.12 179 LEU A N 1
ATOM 1397 C CA . LEU A 1 179 ? -0.561 9.519 -13.743 1.00 81.12 179 LEU A CA 1
ATOM 1398 C C . LEU A 1 179 ? -0.318 8.611 -14.955 1.00 81.12 179 LEU A C 1
ATOM 1400 O O . LEU A 1 179 ? 0.135 9.094 -15.988 1.00 81.12 179 LEU A O 1
ATOM 1404 N N . GLY A 1 180 ? -0.668 7.326 -14.878 1.00 79.94 180 GLY A N 1
ATOM 1405 C CA . GLY A 1 180 ? -0.578 6.388 -15.999 1.00 79.94 180 GLY A CA 1
ATOM 1406 C C . GLY A 1 180 ? -1.459 6.784 -17.185 1.00 79.94 180 GLY A C 1
ATOM 1407 O O . GLY A 1 180 ? -1.005 6.741 -18.331 1.00 79.94 180 GLY A O 1
ATOM 1408 N N . LEU A 1 1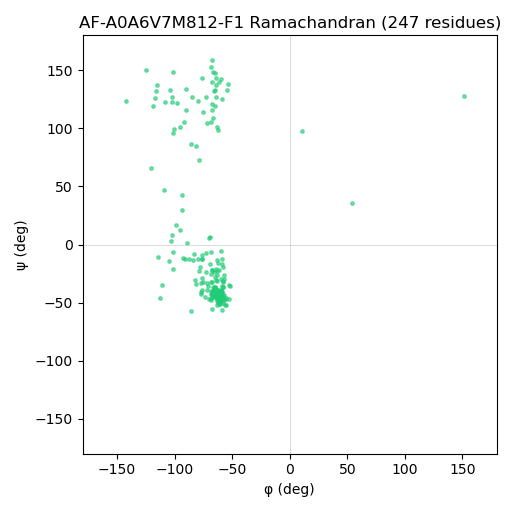81 ? -2.683 7.249 -16.919 1.00 81.06 181 LEU A N 1
ATOM 1409 C CA . LEU A 1 181 ? -3.580 7.774 -17.950 1.00 81.06 181 LEU A CA 1
ATOM 1410 C C . LEU A 1 181 ? -3.002 9.039 -18.614 1.00 81.06 181 LEU A C 1
ATOM 1412 O O . LEU A 1 181 ? -3.075 9.177 -19.838 1.00 81.06 181 LEU A O 1
ATOM 1416 N N . LEU A 1 182 ? -2.391 9.934 -17.829 1.00 75.75 182 LEU A N 1
ATOM 1417 C CA . LEU A 1 182 ? -1.816 11.202 -18.303 1.00 75.75 182 LEU A CA 1
ATOM 1418 C C . LEU A 1 182 ? -0.461 11.043 -19.017 1.00 75.75 182 LEU A C 1
ATOM 1420 O O . LEU A 1 182 ? -0.173 11.770 -19.966 1.00 75.75 182 LEU A O 1
ATOM 1424 N N . SER A 1 183 ? 0.357 10.074 -18.605 1.00 72.69 183 SER A N 1
ATOM 1425 C CA . SER A 1 183 ? 1.715 9.825 -19.119 1.00 72.69 183 SER A CA 1
ATOM 1426 C C . SER A 1 183 ? 1.731 9.213 -20.533 1.00 72.69 183 SER A C 1
ATOM 1428 O O . SER A 1 183 ? 2.771 9.088 -21.186 1.00 72.69 183 SER A O 1
ATOM 1430 N N . ARG A 1 184 ? 0.565 8.836 -21.066 1.00 71.38 184 ARG A N 1
ATOM 1431 C CA . ARG A 1 184 ? 0.453 8.085 -22.317 1.00 71.38 184 ARG A CA 1
ATOM 1432 C C . ARG A 1 184 ? 0.871 8.909 -23.543 1.00 71.38 184 ARG A C 1
ATOM 1434 O O . ARG A 1 184 ? 0.126 9.751 -24.046 1.00 71.38 184 ARG A O 1
ATOM 1441 N N . ASN A 1 185 ? 2.059 8.605 -24.064 1.00 62.47 185 ASN A N 1
ATOM 1442 C CA . ASN A 1 185 ? 2.644 9.275 -25.224 1.00 62.47 185 ASN A CA 1
ATOM 1443 C C . ASN A 1 185 ? 1.811 9.066 -26.515 1.00 62.47 185 ASN A C 1
ATOM 1445 O O . ASN A 1 185 ? 1.297 7.975 -26.770 1.00 62.47 185 ASN A O 1
ATOM 1449 N N . LYS A 1 186 ? 1.727 10.100 -27.367 1.00 60.97 186 LYS A N 1
ATOM 1450 C CA . LYS A 1 186 ? 0.936 10.165 -28.621 1.00 60.97 186 LYS A CA 1
ATOM 1451 C C . LYS A 1 186 ? 1.448 9.259 -29.762 1.00 60.97 186 LYS A C 1
ATOM 1453 O O . LYS A 1 186 ? 0.965 9.353 -30.880 1.00 60.97 186 LYS A O 1
ATOM 1458 N N . SER A 1 187 ? 2.446 8.412 -29.517 1.00 55.78 187 SER A N 1
ATOM 1459 C CA . SER A 1 187 ? 3.266 7.794 -30.572 1.00 55.78 187 SER A CA 1
ATOM 1460 C C . SER A 1 187 ? 2.785 6.413 -31.071 1.00 55.78 187 SER A C 1
ATOM 1462 O O . SER A 1 187 ? 3.271 5.948 -32.099 1.00 55.78 187 SER A O 1
ATOM 1464 N N . LYS A 1 188 ? 1.835 5.737 -30.401 1.00 56.75 188 LYS A N 1
ATOM 1465 C CA . LYS A 1 188 ? 1.363 4.382 -30.780 1.00 56.75 188 LYS A CA 1
ATOM 1466 C C . LYS A 1 188 ? -0.109 4.353 -31.208 1.00 56.75 188 LYS A C 1
ATOM 1468 O O . LYS A 1 188 ? -0.935 4.927 -30.509 1.00 56.75 188 LYS A O 1
ATOM 1473 N N . ASP A 1 189 ? -0.387 3.602 -32.286 1.00 61.75 189 ASP A N 1
ATOM 1474 C CA . ASP A 1 189 ? -1.691 3.102 -32.781 1.00 61.75 189 ASP A CA 1
ATOM 1475 C C . ASP A 1 189 ? -2.933 3.709 -32.092 1.00 61.75 189 ASP A C 1
ATOM 1477 O O . ASP A 1 189 ? -3.379 3.228 -31.043 1.00 61.75 189 ASP A O 1
ATOM 1481 N N . GLU A 1 190 ? -3.533 4.723 -32.723 1.00 66.81 190 GLU A N 1
ATOM 1482 C CA . GLU A 1 190 ? -4.691 5.479 -32.209 1.00 66.81 190 GLU A CA 1
ATOM 1483 C C . GLU A 1 190 ? -5.876 4.581 -31.790 1.00 66.81 190 GLU A C 1
ATOM 1485 O O . GLU A 1 190 ? -6.532 4.836 -30.780 1.00 66.81 190 GLU A O 1
ATOM 1490 N N . SER A 1 191 ? -6.111 3.462 -32.490 1.00 69.50 191 SER A N 1
ATOM 1491 C CA . SER A 1 191 ? -7.204 2.528 -32.168 1.00 69.50 191 SER A CA 1
ATOM 1492 C C . SER A 1 191 ? -7.000 1.788 -30.837 1.00 69.50 191 SER A C 1
ATOM 1494 O O . SER A 1 191 ? -7.930 1.671 -30.038 1.00 69.50 191 SER A O 1
ATOM 1496 N N . LYS A 1 192 ? -5.773 1.337 -30.539 1.00 75.69 192 LYS A N 1
ATOM 1497 C CA . LYS A 1 192 ? -5.467 0.667 -29.261 1.00 75.69 192 LYS A CA 1
ATOM 1498 C C . LYS A 1 192 ? -5.467 1.674 -28.114 1.00 75.69 192 LYS A C 1
ATOM 1500 O O . LYS A 1 192 ? -5.880 1.347 -27.007 1.00 75.69 192 LYS A O 1
ATOM 1505 N N . ARG A 1 193 ? -5.056 2.917 -28.375 1.00 76.12 193 ARG A N 1
ATOM 1506 C CA . ARG A 1 193 ? -5.005 3.980 -27.366 1.00 76.12 193 ARG A CA 1
ATOM 1507 C C . ARG A 1 193 ? -6.365 4.252 -26.729 1.00 76.12 193 ARG A C 1
ATOM 1509 O O . ARG A 1 193 ? -6.430 4.345 -25.507 1.00 76.12 193 ARG A O 1
ATOM 1516 N N . PHE A 1 194 ? -7.424 4.354 -27.532 1.00 79.81 194 PHE A N 1
ATOM 1517 C CA . PHE A 1 194 ? -8.773 4.601 -27.018 1.00 79.81 194 PHE A CA 1
ATOM 1518 C C . PHE A 1 194 ? -9.263 3.458 -26.123 1.00 79.81 194 PHE A C 1
ATOM 1520 O O . PHE A 1 194 ? -9.744 3.704 -25.019 1.00 79.81 194 PHE A O 1
ATOM 1527 N N . VAL A 1 195 ? -9.065 2.206 -26.552 1.00 83.56 195 VAL A N 1
ATOM 1528 C CA . VAL A 1 195 ? -9.453 1.023 -25.767 1.00 83.56 195 VAL A CA 1
ATOM 1529 C C . VAL A 1 195 ? -8.713 0.985 -24.437 1.00 83.56 195 VAL A C 1
ATOM 1531 O O . VAL A 1 195 ? -9.337 0.819 -23.393 1.00 83.56 195 VAL A O 1
ATOM 1534 N N . LEU A 1 196 ? -7.393 1.177 -24.444 1.00 81.81 196 LEU A N 1
ATOM 1535 C CA . LEU A 1 196 ? -6.651 1.152 -23.192 1.00 81.81 196 LEU A CA 1
ATOM 1536 C C . LEU A 1 196 ? -6.993 2.366 -22.303 1.00 81.81 196 LEU A C 1
ATOM 1538 O O . LEU A 1 196 ? -7.020 2.217 -21.089 1.00 81.81 196 LEU A O 1
ATOM 1542 N N . ALA A 1 197 ? -7.302 3.540 -22.867 1.00 84.44 197 ALA A N 1
ATOM 1543 C CA . ALA A 1 197 ? -7.736 4.701 -22.085 1.00 84.44 197 ALA A CA 1
ATOM 1544 C C . ALA A 1 197 ? -9.103 4.473 -21.419 1.00 84.44 197 ALA A C 1
ATOM 1546 O O . ALA A 1 197 ? -9.301 4.885 -20.280 1.00 84.44 197 ALA A O 1
ATOM 1547 N N . LEU A 1 198 ? -10.027 3.781 -22.095 1.00 86.62 198 LEU A N 1
ATOM 1548 C CA . LEU A 1 198 ? -11.289 3.344 -21.495 1.00 86.62 198 LEU A CA 1
ATOM 1549 C C . LEU A 1 198 ? -11.063 2.359 -20.344 1.00 86.62 198 LEU A C 1
ATOM 1551 O O . LEU A 1 198 ? -11.721 2.476 -19.314 1.00 86.62 198 LEU A O 1
ATOM 1555 N N . VAL A 1 199 ? -10.133 1.412 -20.501 1.00 86.94 199 VAL A N 1
ATOM 1556 C CA . VAL A 1 199 ? -9.772 0.469 -19.430 1.00 86.94 199 VAL A CA 1
ATOM 1557 C C . VAL A 1 199 ? -9.180 1.211 -18.229 1.00 86.94 199 VAL A C 1
ATOM 1559 O O . VAL A 1 199 ? -9.596 0.953 -17.101 1.00 86.94 199 VAL A O 1
ATOM 1562 N N . ASP A 1 200 ? -8.279 2.167 -18.459 1.00 87.06 200 ASP A N 1
ATOM 1563 C CA . ASP A 1 200 ? -7.685 2.986 -17.396 1.00 87.06 200 ASP A CA 1
ATOM 1564 C C . ASP A 1 200 ? -8.752 3.844 -16.689 1.00 87.06 200 ASP A C 1
ATOM 1566 O O . ASP A 1 200 ? -8.780 3.923 -15.461 1.00 87.06 200 ASP A O 1
ATOM 1570 N N . LEU A 1 201 ? -9.692 4.425 -17.444 1.00 88.88 201 LEU A N 1
ATOM 1571 C CA . LEU A 1 201 ? -10.814 5.187 -16.891 1.00 88.88 201 LEU A CA 1
ATOM 1572 C C . LEU A 1 201 ? -11.753 4.305 -16.056 1.00 88.88 201 LEU A C 1
ATOM 1574 O O . LEU A 1 201 ? -12.173 4.706 -14.972 1.00 88.88 201 LEU A O 1
ATOM 1578 N N . ALA A 1 202 ? -12.063 3.096 -16.529 1.00 89.56 202 ALA A N 1
ATOM 1579 C CA . ALA A 1 202 ? -12.868 2.132 -15.784 1.00 89.56 202 ALA A CA 1
ATOM 1580 C C . ALA A 1 202 ? -12.160 1.683 -14.496 1.00 89.56 202 ALA A C 1
ATOM 1582 O O . ALA A 1 202 ? -12.797 1.590 -13.446 1.00 89.56 202 ALA A O 1
ATOM 1583 N N . ALA A 1 203 ? -10.843 1.464 -14.546 1.00 88.38 203 ALA A N 1
ATOM 1584 C CA . ALA A 1 203 ? -10.041 1.141 -13.371 1.00 88.38 203 ALA A CA 1
ATOM 1585 C C . ALA A 1 203 ? -10.038 2.291 -12.349 1.00 88.38 203 ALA A C 1
ATOM 1587 O O . ALA A 1 203 ? -10.221 2.049 -11.156 1.00 88.38 203 ALA A O 1
ATOM 1588 N N . LEU A 1 204 ? -9.913 3.541 -12.805 1.00 90.00 204 LEU A N 1
ATOM 1589 C CA . LEU A 1 204 ? -10.008 4.725 -11.948 1.00 90.00 204 LEU A CA 1
ATOM 1590 C C . LEU A 1 204 ? -11.395 4.886 -11.325 1.00 90.00 204 LEU A C 1
ATOM 1592 O O . LEU A 1 204 ? -11.494 5.178 -10.136 1.00 90.00 204 LEU A O 1
ATOM 1596 N N . ALA A 1 205 ? -12.462 4.650 -12.090 1.00 90.12 205 ALA A N 1
ATOM 1597 C CA . ALA A 1 205 ? -13.824 4.671 -11.566 1.00 90.12 205 ALA A CA 1
ATOM 1598 C C . ALA A 1 205 ? -14.029 3.584 -10.495 1.00 90.12 205 ALA A C 1
ATOM 1600 O O . ALA A 1 205 ? -14.593 3.854 -9.433 1.00 90.12 205 ALA A O 1
ATOM 1601 N N . ALA A 1 206 ? -13.512 2.374 -10.732 1.00 88.69 206 ALA A N 1
ATOM 1602 C CA . ALA A 1 206 ? -13.550 1.289 -9.757 1.00 88.69 206 ALA A CA 1
ATOM 1603 C C . ALA A 1 206 ? -12.779 1.645 -8.474 1.00 88.69 206 ALA A C 1
ATOM 1605 O O . ALA A 1 206 ? -13.286 1.416 -7.378 1.00 88.69 206 ALA A O 1
ATOM 1606 N N . GLN A 1 207 ? -11.604 2.271 -8.580 1.00 89.62 207 GLN A N 1
ATOM 1607 C CA . GLN A 1 207 ? -10.835 2.726 -7.414 1.00 89.62 207 GLN A CA 1
ATOM 1608 C C . GLN A 1 207 ? -11.538 3.865 -6.662 1.00 89.62 207 GLN A C 1
ATOM 1610 O O . GLN A 1 207 ? -11.625 3.826 -5.435 1.00 89.62 207 GLN A O 1
ATOM 1615 N N . ALA A 1 208 ? -12.107 4.835 -7.384 1.00 88.81 208 ALA A N 1
ATOM 1616 C CA . ALA A 1 208 ? -12.853 5.950 -6.803 1.00 88.81 208 ALA A CA 1
ATOM 1617 C C . ALA A 1 208 ? -14.121 5.490 -6.068 1.00 88.81 208 ALA A C 1
ATOM 1619 O O . ALA A 1 208 ? -14.510 6.098 -5.071 1.00 88.81 208 ALA A O 1
ATOM 1620 N N . SER A 1 209 ? -14.744 4.389 -6.504 1.00 88.69 209 SER A N 1
ATOM 1621 C CA . SER A 1 209 ? -15.904 3.823 -5.805 1.00 88.69 209 SER A CA 1
ATOM 1622 C C . SER A 1 209 ? -15.586 3.478 -4.343 1.00 88.69 209 SER A C 1
ATOM 1624 O O . SER A 1 209 ? -16.393 3.751 -3.453 1.00 88.69 209 SER A O 1
ATOM 1626 N N . GLY A 1 210 ? -14.367 3.002 -4.062 1.00 83.75 210 GLY A N 1
ATOM 1627 C CA . GLY A 1 210 ? -13.907 2.695 -2.708 1.00 83.75 210 GLY A CA 1
ATOM 1628 C C . GLY A 1 210 ? -13.848 3.909 -1.775 1.00 83.75 210 GLY A C 1
ATOM 1629 O O . GLY A 1 210 ? -13.939 3.739 -0.561 1.00 83.75 210 GLY A O 1
ATOM 1630 N N . PHE A 1 211 ? -13.749 5.128 -2.316 1.00 85.62 211 PHE A N 1
ATOM 1631 C CA . PHE A 1 211 ? -13.696 6.364 -1.526 1.00 85.62 211 PHE A CA 1
ATOM 1632 C C . PHE A 1 211 ? -15.063 6.756 -0.970 1.00 85.62 211 PHE A C 1
ATOM 1634 O O . PHE A 1 211 ? -15.143 7.352 0.099 1.00 85.62 211 PHE A O 1
ATOM 1641 N N . VAL A 1 212 ? -16.129 6.435 -1.703 1.00 84.00 212 VAL A N 1
ATOM 1642 C CA . VAL A 1 212 ? -17.466 6.998 -1.475 1.00 84.00 212 VAL A CA 1
ATOM 1643 C C . VAL A 1 212 ? -18.443 5.950 -0.945 1.00 84.00 212 VAL A C 1
ATOM 1645 O O . VAL A 1 212 ? -19.277 6.263 -0.100 1.00 84.00 212 VAL A O 1
ATOM 1648 N N . VAL A 1 213 ? -18.323 4.692 -1.379 1.00 86.62 213 VAL A N 1
ATOM 1649 C CA . VAL A 1 213 ? -19.279 3.629 -1.028 1.00 86.62 213 VAL A CA 1
ATOM 1650 C C . VAL A 1 213 ? -19.330 3.378 0.482 1.00 86.62 213 VAL A C 1
ATOM 1652 O O . VAL A 1 213 ? -20.413 3.334 1.058 1.00 86.62 213 VAL A O 1
ATOM 1655 N N . TRP A 1 214 ? -18.182 3.253 1.150 1.00 83.44 214 TRP A N 1
ATOM 1656 C CA . TRP A 1 214 ? -18.156 2.903 2.576 1.00 83.44 214 TRP A CA 1
ATOM 1657 C C . TRP A 1 214 ? -18.586 4.046 3.507 1.00 83.44 214 TRP A C 1
ATOM 1659 O O . TRP A 1 214 ? -19.412 3.785 4.382 1.00 83.44 214 TRP A O 1
ATOM 1669 N N . PRO A 1 215 ? -18.123 5.302 3.325 1.00 84.00 215 PRO A N 1
ATOM 1670 C CA . PRO A 1 215 ? -18.601 6.420 4.141 1.00 84.00 215 PRO A CA 1
ATOM 1671 C C . PRO A 1 215 ? -20.097 6.713 3.972 1.00 84.00 215 PRO A C 1
ATOM 1673 O O . PRO A 1 215 ? -20.731 7.156 4.926 1.00 84.00 215 PRO A O 1
ATOM 1676 N N . LEU A 1 216 ? -20.672 6.467 2.786 1.00 83.94 216 LEU A N 1
ATOM 1677 C CA . LEU A 1 216 ? -22.104 6.680 2.542 1.00 83.94 216 LEU A CA 1
ATOM 1678 C C . LEU A 1 216 ? -22.987 5.582 3.143 1.00 83.94 216 LEU A C 1
ATOM 1680 O O . LEU A 1 216 ? -24.060 5.886 3.657 1.00 83.94 216 LEU A O 1
ATOM 1684 N N . LEU A 1 217 ? -22.559 4.317 3.073 1.00 83.00 217 LEU A N 1
ATOM 1685 C CA . LEU A 1 217 ? -23.336 3.193 3.604 1.00 83.00 217 LEU A CA 1
ATOM 1686 C C . LEU A 1 217 ? -23.353 3.170 5.138 1.00 83.00 217 LEU A C 1
ATOM 1688 O O . LEU A 1 217 ? -24.394 2.902 5.730 1.00 83.00 217 LEU A O 1
ATOM 1692 N N . ASP A 1 218 ? -22.222 3.484 5.776 1.00 77.88 218 ASP A N 1
ATOM 1693 C CA . ASP A 1 218 ? -22.056 3.480 7.236 1.00 77.88 218 ASP A CA 1
ATOM 1694 C C . ASP A 1 218 ? -21.939 4.922 7.786 1.00 77.88 218 ASP A C 1
ATOM 1696 O O . ASP A 1 218 ? -21.080 5.238 8.613 1.00 77.88 218 ASP A O 1
ATOM 1700 N N . GLY A 1 219 ? -22.830 5.819 7.337 1.00 67.38 219 GLY A N 1
ATOM 1701 C CA . GLY A 1 219 ? -22.802 7.264 7.630 1.00 67.38 219 GLY A CA 1
ATOM 1702 C C . GLY A 1 219 ? -22.891 7.668 9.113 1.00 67.38 219 GLY A C 1
ATOM 1703 O O . GLY A 1 219 ? -22.731 8.842 9.441 1.00 67.38 219 GLY A O 1
ATOM 1704 N N . SER A 1 220 ? -23.105 6.716 10.025 1.00 70.25 220 SER A N 1
ATOM 1705 C CA . SER A 1 220 ? -23.036 6.935 11.476 1.00 70.25 220 SER A CA 1
ATOM 1706 C C . SER A 1 220 ? -21.601 7.109 11.990 1.00 70.25 220 SER A C 1
ATOM 1708 O O . SER A 1 220 ? -21.392 7.732 13.031 1.00 70.25 220 SER A O 1
ATOM 1710 N N . LYS A 1 221 ? -20.597 6.593 11.269 1.00 78.25 221 LYS A N 1
ATOM 1711 C CA . LYS A 1 221 ? -19.186 6.653 11.667 1.00 78.25 221 LYS A CA 1
ATOM 1712 C C . LYS A 1 221 ? -18.444 7.744 10.900 1.00 78.25 221 LYS A C 1
ATOM 1714 O O . LYS A 1 221 ? -17.913 7.507 9.817 1.00 78.25 221 LYS A O 1
ATOM 1719 N N . GLN A 1 222 ? -18.320 8.928 11.499 1.00 79.44 222 GLN A N 1
ATOM 1720 C CA . GLN A 1 222 ? -17.584 10.054 10.901 1.00 79.44 222 GLN A CA 1
ATOM 1721 C C . GLN A 1 222 ? -16.117 9.715 10.575 1.00 79.44 222 GLN A C 1
ATOM 1723 O O . GLN A 1 222 ? -15.583 10.208 9.586 1.00 79.44 222 GLN A O 1
ATOM 1728 N N . THR A 1 223 ? -15.492 8.807 11.333 1.00 81.44 223 THR A N 1
ATOM 1729 C CA . THR A 1 223 ? -14.123 8.311 11.098 1.00 81.44 223 THR A CA 1
ATOM 1730 C C . THR A 1 223 ? -13.931 7.703 9.703 1.00 81.44 223 THR A C 1
ATOM 1732 O O . THR A 1 223 ? -12.827 7.745 9.165 1.00 81.44 223 THR A O 1
ATOM 1735 N N . LEU A 1 224 ? -14.990 7.185 9.067 1.00 84.50 224 LEU A N 1
ATOM 1736 C CA . LEU A 1 224 ? -14.908 6.614 7.718 1.00 84.50 224 LEU A CA 1
ATOM 1737 C C . LEU A 1 224 ? -14.620 7.670 6.643 1.00 84.50 224 LEU A C 1
ATOM 1739 O O . LEU A 1 224 ? -14.049 7.336 5.610 1.00 84.50 224 LEU A O 1
ATOM 1743 N N . TRP A 1 225 ? -14.903 8.953 6.886 1.00 87.44 225 TRP A N 1
ATOM 1744 C CA . TRP A 1 225 ? -14.527 10.034 5.964 1.00 87.44 225 TRP A CA 1
ATOM 1745 C C . TRP A 1 225 ? -13.014 10.285 5.883 1.00 87.44 225 TRP A C 1
ATOM 1747 O O . TRP A 1 225 ? -12.564 11.032 5.018 1.00 87.44 225 TRP A O 1
ATOM 1757 N N . LEU A 1 226 ? -12.211 9.616 6.718 1.00 90.38 226 LEU A N 1
ATOM 1758 C CA . LEU A 1 226 ? -10.755 9.563 6.569 1.00 90.38 226 LEU A CA 1
ATOM 1759 C C . LEU A 1 226 ? -10.304 8.614 5.444 1.00 90.38 226 LEU A C 1
ATOM 1761 O O . LEU A 1 226 ? -9.132 8.632 5.078 1.00 90.38 226 LEU A O 1
ATOM 1765 N N . ILE A 1 227 ? -11.210 7.812 4.865 1.00 91.31 227 ILE A N 1
ATOM 1766 C CA . ILE A 1 227 ? -10.900 6.877 3.774 1.00 91.31 227 ILE A CA 1
ATOM 1767 C C . ILE A 1 227 ? -10.319 7.591 2.536 1.00 91.31 227 ILE A C 1
ATOM 1769 O O . ILE A 1 227 ? -9.212 7.222 2.136 1.00 91.31 227 ILE A O 1
ATOM 1773 N N . PRO A 1 228 ? -10.991 8.593 1.923 1.00 91.62 228 PRO A N 1
ATOM 1774 C CA . PRO A 1 228 ? -10.449 9.283 0.754 1.00 91.62 228 PRO A CA 1
ATOM 1775 C C . PRO A 1 228 ? -9.058 9.902 0.980 1.00 91.62 228 PRO A C 1
ATOM 1777 O O . PRO A 1 228 ? -8.160 9.596 0.191 1.00 91.62 228 PRO A O 1
ATOM 1780 N N . PRO A 1 229 ? -8.813 10.719 2.031 1.00 92.50 229 PRO A N 1
ATOM 1781 C CA . PRO A 1 229 ? -7.491 11.304 2.229 1.00 92.50 229 PRO A CA 1
ATOM 1782 C C . PRO A 1 229 ? -6.432 10.236 2.524 1.00 92.50 229 PRO A C 1
ATOM 1784 O O . PRO A 1 229 ? -5.343 10.319 1.965 1.00 92.50 229 PRO A O 1
ATOM 1787 N N . ALA A 1 230 ? -6.744 9.194 3.307 1.00 92.94 230 ALA A N 1
ATOM 1788 C CA . ALA A 1 230 ? -5.794 8.114 3.573 1.00 92.94 230 ALA A CA 1
ATOM 1789 C C . ALA A 1 230 ? -5.386 7.379 2.286 1.00 92.94 230 ALA A C 1
ATOM 1791 O O . ALA A 1 230 ? -4.198 7.184 2.047 1.00 92.94 230 ALA A O 1
ATOM 1792 N N . LEU A 1 231 ? -6.341 7.016 1.424 1.00 91.88 231 LEU A N 1
ATOM 1793 C CA . LEU A 1 231 ? -6.049 6.297 0.179 1.00 91.88 231 LEU A CA 1
ATOM 1794 C C . LEU A 1 231 ? -5.257 7.141 -0.821 1.00 91.88 231 LEU A C 1
ATOM 1796 O O . LEU A 1 231 ? -4.324 6.627 -1.436 1.00 91.88 231 LEU A O 1
ATOM 1800 N N . ILE A 1 232 ? -5.581 8.430 -0.953 1.00 91.69 232 ILE A N 1
ATOM 1801 C CA . ILE A 1 232 ? -4.814 9.351 -1.800 1.00 91.69 232 ILE A CA 1
ATOM 1802 C C . ILE A 1 232 ? -3.379 9.465 -1.279 1.00 91.69 232 ILE A C 1
ATOM 1804 O O . ILE A 1 232 ? -2.435 9.307 -2.051 1.00 91.69 232 ILE A O 1
ATOM 1808 N N . MET A 1 233 ? -3.200 9.660 0.027 1.00 93.38 233 MET A N 1
ATOM 1809 C CA . MET A 1 233 ? -1.876 9.777 0.638 1.00 93.38 233 MET A CA 1
ATOM 1810 C C . MET A 1 233 ? -1.053 8.489 0.506 1.00 93.38 233 MET A C 1
ATOM 1812 O O . MET A 1 233 ? 0.110 8.556 0.124 1.00 93.38 233 MET A O 1
ATOM 1816 N N . VAL A 1 234 ? -1.653 7.311 0.717 1.00 94.00 234 VAL A N 1
ATOM 1817 C CA . VAL A 1 234 ? -0.982 6.018 0.476 1.00 94.00 234 VAL A CA 1
ATOM 1818 C C . VAL A 1 234 ? -0.560 5.892 -0.987 1.00 94.00 234 VAL A C 1
ATOM 1820 O O . VAL A 1 234 ? 0.557 5.458 -1.267 1.00 94.00 234 VAL A O 1
ATOM 1823 N N . SER A 1 235 ? -1.415 6.316 -1.921 1.00 91.69 235 SER A N 1
ATOM 1824 C CA . SER A 1 235 ? -1.144 6.210 -3.355 1.00 91.69 235 SER A CA 1
ATOM 1825 C C . SER A 1 235 ? 0.052 7.042 -3.829 1.00 91.69 235 SER A C 1
ATOM 1827 O O . SER A 1 235 ? 0.653 6.708 -4.854 1.00 91.69 235 SER A O 1
ATOM 1829 N N . CYS A 1 236 ? 0.451 8.064 -3.060 1.00 88.12 236 CYS A N 1
ATOM 1830 C CA . CYS A 1 236 ? 1.644 8.854 -3.338 1.00 88.12 236 CYS A CA 1
ATOM 1831 C C . CYS A 1 236 ? 2.912 7.998 -3.393 1.00 88.12 236 CYS A C 1
ATOM 1833 O O . CYS A 1 236 ? 3.763 8.320 -4.201 1.00 88.12 236 CYS A O 1
ATOM 1835 N N . GLY A 1 237 ? 3.031 6.891 -2.651 1.00 86.31 237 GLY A N 1
ATOM 1836 C CA . GLY A 1 237 ? 4.268 6.087 -2.598 1.00 86.31 237 GLY A CA 1
ATOM 1837 C C . GLY A 1 237 ? 4.707 5.451 -3.929 1.00 86.31 237 GLY A C 1
ATOM 1838 O O . GLY A 1 237 ? 5.853 5.048 -4.079 1.00 86.31 237 GLY A O 1
ATOM 1839 N N . TRP A 1 238 ? 3.831 5.376 -4.935 1.00 85.00 238 TRP A N 1
ATOM 1840 C CA . TRP A 1 238 ? 4.157 4.788 -6.246 1.00 85.00 238 TRP A CA 1
ATOM 1841 C C . TRP A 1 238 ? 4.419 5.818 -7.349 1.00 85.00 238 TRP A C 1
ATOM 1843 O O . TRP A 1 238 ? 4.532 5.441 -8.518 1.00 85.00 238 TRP A O 1
ATOM 1853 N N . TRP A 1 239 ? 4.495 7.105 -7.005 1.00 81.94 239 TRP A N 1
ATOM 1854 C CA . TRP A 1 239 ? 4.617 8.201 -7.967 1.00 81.94 239 TRP A CA 1
ATOM 1855 C C . TRP A 1 239 ? 5.845 8.082 -8.888 1.00 81.94 239 TRP A C 1
ATOM 1857 O O . TRP A 1 239 ? 5.739 8.363 -10.083 1.00 81.94 239 TRP A O 1
ATOM 1867 N N . GLU A 1 240 ? 6.977 7.595 -8.367 1.00 79.50 240 GLU A N 1
ATOM 1868 C CA . GLU A 1 240 ? 8.248 7.481 -9.103 1.00 79.50 240 GLU A CA 1
ATOM 1869 C C . GLU A 1 240 ? 8.144 6.598 -10.351 1.00 79.50 240 GLU A C 1
ATOM 1871 O O . GLU A 1 240 ? 8.824 6.839 -11.345 1.00 79.50 240 GLU A O 1
ATOM 1876 N N . ASN A 1 241 ? 7.253 5.603 -10.340 1.00 80.56 241 ASN A N 1
ATOM 1877 C CA . ASN A 1 241 ? 7.096 4.673 -11.458 1.00 80.56 241 ASN A CA 1
ATOM 1878 C C . ASN A 1 241 ? 6.496 5.325 -12.715 1.00 80.56 241 ASN A C 1
ATOM 1880 O O . ASN A 1 241 ? 6.564 4.738 -13.795 1.00 80.56 241 ASN A O 1
ATOM 1884 N N . TYR A 1 242 ? 5.887 6.506 -12.583 1.00 71.94 242 TYR A N 1
ATOM 1885 C CA . TYR A 1 242 ? 5.122 7.151 -13.655 1.00 71.94 242 TYR A CA 1
ATOM 1886 C C . TYR A 1 242 ? 5.738 8.462 -14.149 1.00 71.94 242 TYR A C 1
ATOM 1888 O O . TYR A 1 242 ? 5.323 8.964 -15.196 1.00 71.94 242 TYR A O 1
ATOM 1896 N N . VAL A 1 243 ? 6.744 8.982 -13.442 1.00 68.62 243 VAL A N 1
ATOM 1897 C CA . VAL A 1 243 ? 7.525 10.151 -13.858 1.00 68.62 243 VAL A CA 1
ATOM 1898 C C . VAL A 1 243 ? 8.737 9.656 -14.644 1.00 68.62 243 VAL A C 1
ATOM 1900 O O . VAL A 1 243 ? 9.687 9.122 -14.077 1.00 68.62 243 VAL A O 1
ATOM 1903 N N . SER A 1 244 ? 8.714 9.806 -15.969 1.00 63.03 244 SER A N 1
ATOM 1904 C CA . SER A 1 244 ? 9.849 9.444 -16.827 1.00 63.03 244 SER A CA 1
ATOM 1905 C C . SER A 1 244 ? 10.264 10.641 -17.674 1.00 63.03 244 SER A C 1
ATOM 1907 O O . SER A 1 244 ? 9.429 11.426 -18.086 1.00 63.03 244 SER A O 1
ATOM 1909 N N . LEU A 1 245 ? 11.540 10.760 -18.041 1.00 60.50 245 LEU A N 1
ATOM 1910 C CA . LEU A 1 245 ? 12.000 11.819 -18.962 1.00 60.50 245 LEU A CA 1
ATOM 1911 C C . LEU A 1 245 ? 11.300 11.791 -20.341 1.00 60.50 245 LEU A C 1
ATOM 1913 O O . LEU A 1 245 ? 11.456 12.715 -21.132 1.00 60.50 245 LEU A O 1
ATOM 1917 N N . GLN A 1 246 ? 10.584 10.707 -20.648 1.00 54.81 246 GLN A N 1
ATOM 1918 C CA . GLN A 1 246 ? 9.844 10.493 -21.890 1.00 54.81 246 GLN A CA 1
ATOM 1919 C C . GLN A 1 246 ? 8.337 10.746 -21.734 1.00 54.81 246 GLN A C 1
ATOM 1921 O O . GLN A 1 246 ? 7.617 10.694 -22.736 1.00 54.81 246 GLN A O 1
ATOM 1926 N N . SER A 1 247 ? 7.845 10.989 -20.512 1.00 55.03 247 SER A N 1
ATOM 1927 C CA . SER A 1 247 ? 6.464 11.407 -20.301 1.00 55.03 247 SER A CA 1
ATOM 1928 C C . SER A 1 247 ? 6.314 12.881 -20.681 1.00 55.03 247 SER A C 1
ATOM 1930 O O . SER A 1 247 ? 7.228 13.670 -20.463 1.00 55.03 247 SER A O 1
ATOM 1932 N N . PRO A 1 248 ? 5.175 13.285 -21.268 1.00 52.75 248 PRO A N 1
ATOM 1933 C CA . PRO A 1 248 ? 4.915 14.685 -21.620 1.00 52.75 248 PRO A CA 1
ATOM 1934 C C . PRO A 1 248 ? 4.685 15.606 -20.399 1.00 52.75 248 PRO A C 1
ATOM 1936 O O . PRO A 1 248 ? 4.326 16.767 -20.583 1.00 52.75 248 PRO A O 1
ATOM 1939 N N . ILE A 1 249 ? 4.863 15.073 -19.187 1.00 46.41 249 ILE A N 1
ATOM 1940 C CA . ILE A 1 249 ? 4.714 15.682 -17.859 1.00 46.41 249 ILE A CA 1
ATOM 1941 C C . ILE A 1 249 ? 6.003 15.471 -17.078 1.00 46.41 249 ILE A C 1
ATOM 1943 O O . ILE A 1 249 ? 6.539 14.338 -17.173 1.00 46.41 249 ILE A O 1
#

Mean predicted aligned error: 11.06 Å